Protein AF-A0A931D838-F1 (afdb_monomer)

InterPro domains:
  IPR037143 4'-phosphopantetheinyl transferase domain superfamily [G3DSA:3.90.470.20] (20-119)
  IPR037143 4'-phosphopantetheinyl transferase domain superfamily [SSF56214] (19-104)
  IPR037143 4'-phosphopantetheinyl transferase domain superfamily [SSF56214] (140-203)

Mean predicted aligned error: 10.51 Å

Foldseek 3Di:
DDQFQKAKEKEWLLNQLPDDPLLDDPVLNVVLVPDDPALVSSNSSSQPSVQLVVVCVVVDVVVPVDSSQWDWWAQAPPPGTDPAFWIWTDGPNHTAQKGKEKEWDADPPPPPPDDPPPPPDRRGGTIMMMMIGGNQKQKFKYKFFFDQDCPQQDDPVVVVVLVVDDSVVSSLVSRQVNQQVQRVCRSNRNGCPDHPPDDDDPCPQPPPPDPPQPDDDDDDPPCVLVVVQVVCVVNSYGYDYDDDPSSSVCVNRMHMHMDIDGD

Solvent-accessible surface area (backbone atoms only — not comparable to full-atom values): 14840 Å² total; per-residue (Å²): 133,85,80,53,72,36,34,42,31,42,37,28,24,50,60,15,48,70,47,69,72,83,38,48,50,72,69,50,47,53,55,46,69,71,39,66,93,41,55,69,27,36,51,50,43,10,53,57,44,30,51,33,52,48,49,28,59,72,68,28,67,88,70,41,87,54,47,41,56,50,42,80,48,21,40,20,91,85,75,41,80,38,99,46,45,33,46,41,46,27,46,88,88,40,72,52,72,44,22,43,24,59,26,62,32,74,45,82,78,78,78,65,92,82,70,92,70,71,77,86,56,61,69,45,49,33,40,32,42,39,34,42,29,50,49,68,35,32,36,8,30,20,40,25,48,62,37,88,82,57,86,87,67,55,50,74,67,57,48,52,57,45,68,74,42,58,71,86,52,24,21,47,51,48,11,33,52,50,11,38,52,50,2,47,27,41,35,72,17,60,46,87,64,76,70,78,75,75,70,80,74,74,88,80,65,85,77,83,82,72,81,82,79,68,70,88,87,77,90,70,83,81,64,47,58,59,51,54,42,50,69,35,42,78,75,34,30,55,60,58,74,65,73,54,73,73,58,60,68,47,53,70,66,49,24,70,12,77,37,78,43,80,104

Nearest PDB structures (foldseek):
  2byd-assembly1_A  TM=6.483E-01  e=4.048E-06  Homo sapiens
  1qr0-assembly1_A  TM=6.819E-01  e=2.607E-04  Bacillus subtilis
  7y3t-assembly1_G  TM=2.322E-01  e=6.011E+00  Klebsiella phage Kp7

Organism: NCBI:txid1285193

pLDDT: mean 73.33, std 21.38, range [29.38, 95.94]

Radius of gyration: 18.79 Å; Cα contacts (8 Å, |Δi|>4): 447; chains: 1; bounding box: 45×50×48 Å

Secondary structure (DSSP, 8-state):
-PPPS-EEEEEEHHHHHTS-GGGS-HHHHHHHHTS-TTHHHHHHHHHHHHHHHHHHHHH-TTT-S-GGGEEEEEEETTTEEESSSEEEEEETTEEPSEEEEEEEEEPP----SS------S----EEEEEEEEETTEEEEEEEE---S--TTTS-HHHHHHHHTS-HHHHHHHHHHHHHHHHHHHHHTT--S-S-S------TTS-------------S-TTTHHHHHHHHHHTTT-B--B---HHHHHHGGG-EEEEEEEE-

Sequence (263 aa):
MTTPEATLIAVPLSLGAGLPEAWLSPAEAERAAAYDDGASRARFLAGRLGVRFALAAHLGAAAVADPGRIELAGRCPRCGPSAHGQPLVRWDSETLPLSLSYSRVDVPVASGAGGPTRVASGLTQGWLLVGVAPGDRVLGVDVCAPIDEWQGIFDDRQVALLRLLPDALRAREAARRWALIEARGKAVGHGMVPAPHHREVPPAAAEREDPVDWGPGRDGAGERFREWAGSLGALGTRIAAVGTEAEAHALPSLRAGVVLSPN

Structure (mmCIF, N/CA/C/O backbone):
data_AF-A0A931D838-F1
#
_entry.id   AF-A0A931D838-F1
#
loop_
_atom_site.group_PDB
_atom_site.id
_atom_site.type_symbol
_atom_site.label_atom_id
_atom_site.label_alt_id
_atom_site.label_comp_id
_atom_site.label_asym_id
_atom_site.label_entity_id
_atom_site.label_seq_id
_atom_site.pdbx_PDB_ins_code
_atom_site.Cartn_x
_atom_site.Cartn_y
_atom_site.Cartn_z
_atom_site.occupancy
_atom_site.B_iso_or_equiv
_atom_site.auth_seq_id
_atom_site.auth_comp_id
_atom_site.auth_asym_id
_atom_site.auth_atom_id
_atom_site.pdbx_PDB_model_num
ATOM 1 N N . MET A 1 1 ? -25.188 -12.315 0.741 1.00 48.31 1 MET A N 1
ATOM 2 C CA . MET A 1 1 ? -24.013 -11.793 0.011 1.00 48.31 1 MET A CA 1
ATOM 3 C C . MET A 1 1 ? -22.792 -12.485 0.579 1.00 48.31 1 MET A C 1
ATOM 5 O O . MET A 1 1 ? -22.635 -12.459 1.791 1.00 48.31 1 MET A O 1
ATOM 9 N N . THR A 1 2 ? -22.000 -13.162 -0.247 1.00 53.81 2 THR A N 1
ATOM 10 C CA . THR A 1 2 ? -20.739 -13.778 0.184 1.00 53.81 2 THR A CA 1
ATOM 11 C C . THR A 1 2 ? -19.729 -12.680 0.506 1.00 53.81 2 THR A C 1
ATOM 13 O O . THR A 1 2 ? -19.585 -11.725 -0.260 1.00 53.81 2 THR A O 1
ATOM 16 N N . THR A 1 3 ? -19.068 -12.778 1.657 1.00 57.66 3 THR A N 1
ATOM 17 C CA . THR A 1 3 ? -17.957 -11.886 2.000 1.00 57.66 3 THR A CA 1
ATOM 18 C C . THR A 1 3 ? -16.825 -12.128 0.997 1.00 57.66 3 THR A C 1
ATOM 20 O O . THR A 1 3 ? -16.530 -13.290 0.713 1.00 57.66 3 THR A O 1
ATOM 23 N N . PRO A 1 4 ? -16.226 -11.075 0.417 1.00 68.75 4 PRO A N 1
ATOM 24 C CA . PRO A 1 4 ? -15.115 -11.233 -0.516 1.00 68.75 4 PRO A CA 1
ATOM 25 C C . PRO A 1 4 ? -13.925 -11.944 0.147 1.00 68.75 4 PRO A C 1
ATOM 27 O O . PRO A 1 4 ? -13.647 -11.701 1.321 1.00 68.75 4 PRO A O 1
ATOM 30 N N . GLU A 1 5 ? -13.212 -12.793 -0.601 1.00 77.25 5 GLU A N 1
ATOM 31 C CA . GLU A 1 5 ? -12.013 -13.489 -0.095 1.00 77.25 5 GLU A CA 1
ATOM 32 C C . GLU A 1 5 ? -10.869 -12.512 0.209 1.00 77.25 5 GLU A C 1
ATOM 34 O O . GLU A 1 5 ? -10.104 -12.721 1.149 1.00 77.25 5 GLU A O 1
ATOM 39 N N . ALA A 1 6 ? -10.785 -11.422 -0.557 1.00 84.31 6 ALA A N 1
ATOM 40 C CA . ALA A 1 6 ? -9.908 -10.291 -0.302 1.00 84.31 6 ALA A CA 1
ATOM 41 C C . ALA A 1 6 ? -10.467 -9.008 -0.942 1.00 84.31 6 ALA A C 1
ATOM 43 O O . ALA A 1 6 ? -11.263 -9.031 -1.878 1.00 84.31 6 ALA A O 1
ATOM 44 N N . THR A 1 7 ? -10.034 -7.858 -0.440 1.00 84.25 7 THR A N 1
ATOM 45 C CA . THR A 1 7 ? -10.293 -6.521 -0.988 1.00 84.25 7 THR A CA 1
ATOM 46 C C . THR A 1 7 ? -8.954 -5.880 -1.329 1.00 84.25 7 THR A C 1
ATOM 48 O O . THR A 1 7 ? -8.050 -5.899 -0.498 1.00 84.25 7 THR A O 1
ATOM 51 N N . LEU A 1 8 ? -8.818 -5.299 -2.522 1.00 83.12 8 LEU A N 1
ATOM 52 C CA . LEU A 1 8 ? -7.620 -4.560 -2.933 1.00 83.12 8 LEU A CA 1
ATOM 53 C C . LEU A 1 8 ? -8.001 -3.098 -3.139 1.00 83.12 8 LEU A C 1
ATOM 55 O O . LEU A 1 8 ? -8.888 -2.809 -3.920 1.00 83.12 8 LEU A O 1
ATOM 59 N N . ILE A 1 9 ? -7.347 -2.159 -2.472 1.00 84.88 9 ILE A N 1
ATOM 60 C CA . ILE A 1 9 ? -7.669 -0.731 -2.542 1.00 84.88 9 ILE A CA 1
ATOM 61 C C . ILE A 1 9 ? -6.443 0.002 -3.069 1.00 84.88 9 ILE A C 1
ATOM 63 O O . ILE A 1 9 ? -5.355 -0.121 -2.508 1.00 84.88 9 ILE A O 1
ATOM 67 N N . ALA A 1 10 ? -6.623 0.757 -4.150 1.00 84.62 10 ALA A N 1
ATOM 68 C CA . ALA A 1 10 ? -5.577 1.584 -4.732 1.00 84.62 10 ALA A CA 1
ATOM 69 C C . ALA A 1 10 ? -5.786 3.038 -4.290 1.00 84.62 10 ALA A C 1
ATOM 71 O O . ALA A 1 10 ? -6.790 3.667 -4.629 1.00 84.62 10 ALA A O 1
ATOM 72 N N . VAL A 1 11 ? -4.834 3.564 -3.527 1.00 85.06 11 VAL A N 1
ATOM 73 C CA . VAL A 1 11 ? -4.838 4.925 -2.986 1.00 85.06 11 VAL A CA 1
ATOM 74 C C . VAL A 1 11 ? -3.716 5.707 -3.665 1.00 85.06 11 VAL A C 1
ATOM 76 O O . VAL A 1 11 ? -2.558 5.305 -3.560 1.00 85.06 11 VAL A O 1
ATOM 79 N N . PRO A 1 12 ? -3.992 6.818 -4.352 1.00 87.94 12 PRO A N 1
ATOM 80 C CA . PRO A 1 12 ? -2.933 7.656 -4.873 1.00 87.94 12 PRO A CA 1
ATOM 81 C C . PRO A 1 12 ? -2.125 8.255 -3.732 1.00 87.94 12 PRO A C 1
ATOM 83 O O . PRO A 1 12 ? -2.665 8.655 -2.695 1.00 87.94 12 PRO A O 1
ATOM 86 N N . LEU A 1 13 ? -0.814 8.343 -3.927 1.00 87.56 13 LEU A N 1
ATOM 87 C CA . LEU A 1 13 ? 0.068 8.890 -2.902 1.00 87.56 13 LEU A CA 1
ATOM 88 C C . LEU A 1 13 ? -0.214 10.376 -2.646 1.00 87.56 13 LEU A C 1
ATOM 90 O O . LEU A 1 13 ? -0.020 10.832 -1.524 1.00 87.56 13 LEU A O 1
ATOM 94 N N . SER A 1 14 ? -0.719 11.113 -3.640 1.00 84.44 14 SER A N 1
ATOM 95 C CA . SER A 1 14 ? -1.129 12.512 -3.477 1.00 84.44 14 SER A CA 1
ATOM 96 C C . SER A 1 14 ? -2.306 12.652 -2.506 1.00 84.44 14 SER A C 1
ATOM 98 O O . SER A 1 14 ? -2.251 13.467 -1.586 1.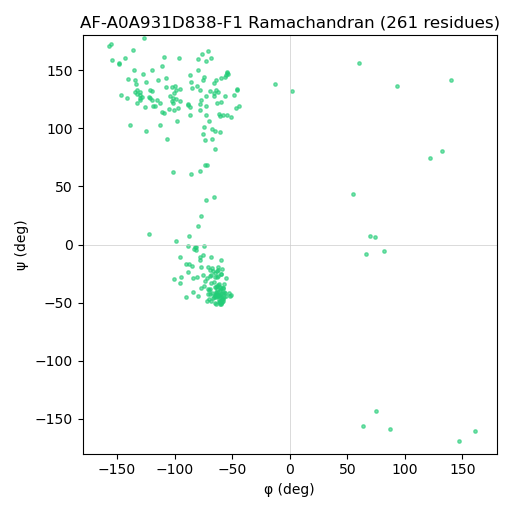00 84.44 14 SER A O 1
ATOM 100 N N . LEU A 1 15 ? -3.324 11.796 -2.652 1.00 85.62 15 LEU A N 1
ATOM 101 C CA . LEU A 1 15 ? -4.449 11.710 -1.728 1.00 85.62 15 LEU A CA 1
ATOM 102 C C . LEU A 1 15 ? -3.948 11.351 -0.330 1.00 85.62 15 LEU A C 1
ATOM 104 O O . LEU A 1 15 ? -4.256 12.058 0.621 1.00 85.62 15 LEU A O 1
ATOM 108 N N . GLY A 1 16 ? -3.136 10.295 -0.218 1.00 87.62 16 GLY A N 1
ATOM 109 C CA . GLY A 1 16 ? -2.575 9.855 1.058 1.00 87.62 16 GLY A CA 1
ATOM 110 C C . GLY A 1 16 ? -1.789 10.956 1.777 1.00 87.62 16 GLY A C 1
ATOM 111 O O . GLY A 1 16 ? -1.921 11.109 2.987 1.00 87.62 16 GLY A O 1
ATOM 112 N N . ALA A 1 17 ? -0.986 11.730 1.042 1.00 88.44 17 ALA A N 1
ATOM 113 C CA . ALA A 1 17 ? -0.185 12.823 1.592 1.00 88.44 17 ALA A CA 1
ATOM 114 C C . ALA A 1 17 ? -1.032 14.007 2.087 1.00 88.44 17 ALA A C 1
ATOM 116 O O . ALA A 1 17 ? -0.584 14.741 2.962 1.00 88.44 17 ALA A O 1
ATOM 117 N N . GLY A 1 18 ? -2.232 14.202 1.531 1.00 85.75 18 GLY A N 1
ATOM 118 C CA . GLY A 1 18 ? -3.155 15.275 1.914 1.00 85.75 18 GLY A CA 1
ATOM 119 C C . GLY A 1 18 ? -4.104 14.928 3.065 1.00 85.75 18 GLY A C 1
ATOM 120 O O . GLY A 1 18 ? -4.922 15.763 3.446 1.00 85.75 18 GLY A O 1
ATOM 121 N N . LEU A 1 19 ? -4.040 13.706 3.602 1.00 90.12 19 LEU A N 1
ATOM 122 C CA . LEU A 1 19 ? -4.884 13.282 4.719 1.00 90.12 19 LEU A CA 1
ATOM 123 C C . LEU A 1 19 ? -4.444 13.935 6.048 1.00 90.12 19 LEU A C 1
ATOM 125 O O . LEU A 1 19 ? -3.291 14.346 6.182 1.00 90.12 19 LEU A O 1
ATOM 129 N N . PRO A 1 20 ? -5.332 14.020 7.059 1.00 93.88 20 PRO A N 1
ATOM 130 C CA . PRO A 1 20 ? -5.006 14.673 8.326 1.00 93.88 20 PRO A CA 1
ATOM 131 C C . PRO A 1 20 ? -3.862 13.976 9.080 1.00 93.88 20 PRO A C 1
ATOM 133 O O . PRO A 1 20 ? -3.992 12.819 9.476 1.00 93.88 20 PRO A O 1
ATOM 136 N N . GLU A 1 21 ? -2.773 14.695 9.381 1.00 95.38 21 GLU A N 1
ATOM 137 C CA . GLU A 1 21 ? -1.672 14.166 10.213 1.00 95.38 21 GLU A CA 1
ATOM 138 C C . GLU A 1 21 ? -2.123 13.807 11.642 1.00 95.38 21 GLU A C 1
ATOM 140 O O . GLU A 1 21 ? -1.491 12.986 12.301 1.00 95.38 21 GLU A O 1
ATOM 145 N N . ALA A 1 22 ? -3.260 14.344 12.102 1.00 95.44 22 ALA A N 1
ATOM 146 C CA . ALA A 1 22 ? -3.891 13.962 13.368 1.00 95.44 22 ALA A CA 1
ATOM 147 C C . ALA A 1 22 ? -4.283 12.470 13.438 1.00 95.44 22 ALA A C 1
ATOM 149 O O . ALA A 1 22 ? -4.572 11.971 14.520 1.00 95.44 22 ALA A O 1
ATOM 150 N N . TRP A 1 23 ? -4.285 11.749 12.309 1.00 94.75 23 TRP A N 1
ATOM 151 C CA . TRP A 1 23 ? -4.492 10.297 12.269 1.00 94.75 23 TRP A CA 1
ATOM 152 C C . TRP A 1 23 ? -3.229 9.472 12.549 1.00 94.75 23 TRP A C 1
ATOM 154 O O . TRP A 1 23 ? -3.291 8.241 12.557 1.00 94.75 23 TRP A O 1
ATOM 164 N N . LEU A 1 24 ? -2.066 10.103 12.716 1.00 94.75 24 LEU A N 1
ATOM 165 C CA . LEU A 1 24 ? -0.846 9.401 13.103 1.00 94.75 24 LEU A CA 1
ATOM 166 C C . LEU A 1 24 ? -0.890 9.028 14.585 1.00 94.75 24 LEU A C 1
ATOM 168 O O . LEU A 1 24 ? -1.336 9.807 15.427 1.00 94.75 24 LEU A O 1
ATOM 172 N N . SER A 1 25 ? -0.340 7.861 14.923 1.00 91.75 25 SER A N 1
ATOM 173 C CA . SER A 1 25 ? -0.016 7.579 16.323 1.00 91.75 25 SER A CA 1
ATOM 174 C C . SER A 1 25 ? 1.133 8.483 16.799 1.00 91.75 25 SER A C 1
ATOM 176 O O . SER A 1 25 ? 1.915 8.957 15.968 1.00 91.75 25 SER A O 1
ATOM 178 N N . PRO A 1 26 ? 1.325 8.678 18.117 1.00 93.69 26 PRO A N 1
ATOM 179 C CA . PRO A 1 26 ? 2.456 9.455 18.628 1.00 93.69 26 PRO A CA 1
ATOM 180 C C . PRO A 1 26 ? 3.818 8.981 18.095 1.00 93.69 26 PRO A C 1
ATOM 182 O O . PRO A 1 26 ? 4.630 9.798 17.672 1.00 93.69 26 PRO A O 1
ATOM 185 N N . ALA A 1 27 ? 4.038 7.663 18.020 1.00 91.25 27 ALA A N 1
ATOM 186 C CA . ALA A 1 27 ? 5.279 7.090 17.490 1.00 91.25 27 ALA A CA 1
ATOM 187 C C . ALA A 1 27 ? 5.446 7.321 15.976 1.00 91.25 27 ALA A C 1
ATOM 189 O O . ALA A 1 27 ? 6.560 7.473 15.474 1.00 91.25 27 ALA A O 1
ATOM 190 N N . GLU A 1 28 ? 4.349 7.340 15.217 1.00 94.19 28 GLU A N 1
ATOM 191 C CA . GLU A 1 28 ? 4.396 7.668 13.792 1.00 94.19 28 GLU A CA 1
ATOM 192 C C . GLU A 1 28 ? 4.604 9.161 13.553 1.00 94.19 28 GLU A C 1
ATOM 194 O O . GLU A 1 28 ? 5.315 9.507 12.615 1.00 94.19 28 GLU A O 1
ATOM 199 N N . ALA A 1 29 ? 4.034 10.027 14.393 1.00 95.88 29 ALA A N 1
ATOM 200 C CA . ALA A 1 29 ? 4.263 11.467 14.352 1.00 95.88 29 ALA A CA 1
ATOM 201 C C . ALA A 1 29 ? 5.728 11.801 14.673 1.00 95.88 29 ALA A C 1
ATOM 203 O O . ALA A 1 29 ? 6.359 12.553 13.933 1.00 95.88 29 ALA A O 1
ATOM 204 N N . GLU A 1 30 ? 6.305 11.170 15.700 1.00 95.50 30 GLU A N 1
ATOM 205 C CA . GLU A 1 30 ? 7.734 11.279 16.018 1.00 95.50 30 GLU A CA 1
ATOM 206 C C . GLU A 1 30 ? 8.601 10.819 14.837 1.00 95.50 30 GLU A C 1
ATOM 208 O O . GLU A 1 30 ? 9.507 11.528 14.400 1.00 95.50 30 GLU A O 1
ATOM 213 N N . ARG A 1 31 ? 8.273 9.667 14.237 1.00 94.50 31 ARG A N 1
ATOM 214 C CA . ARG A 1 31 ? 8.986 9.169 13.055 1.00 94.50 31 ARG A CA 1
ATOM 215 C C . ARG A 1 31 ? 8.820 10.078 11.836 1.00 94.50 31 ARG A C 1
ATOM 217 O O . ARG A 1 31 ? 9.768 10.215 11.070 1.00 94.50 31 ARG A O 1
ATOM 224 N N . ALA A 1 32 ? 7.647 10.678 11.636 1.00 94.75 32 ALA A N 1
ATOM 225 C CA . ALA A 1 32 ? 7.413 11.646 10.568 1.00 94.75 32 ALA A CA 1
ATOM 226 C C . ALA A 1 32 ? 8.276 12.899 10.757 1.00 94.75 32 ALA A C 1
ATOM 228 O O . ALA A 1 32 ? 8.846 13.386 9.785 1.00 94.75 32 ALA A O 1
ATOM 229 N N . ALA A 1 33 ? 8.390 13.389 11.995 1.00 95.00 33 ALA A N 1
ATOM 230 C CA . ALA A 1 33 ? 9.200 14.551 12.355 1.00 95.00 33 ALA A CA 1
ATOM 231 C C . ALA A 1 33 ? 10.713 14.299 12.237 1.00 95.00 33 ALA A C 1
ATOM 233 O O . ALA A 1 33 ? 11.478 15.244 12.087 1.00 95.00 33 ALA A O 1
ATOM 234 N N . ALA A 1 34 ? 11.147 13.036 12.280 1.00 95.94 34 ALA A N 1
ATOM 235 C CA . ALA A 1 34 ? 12.546 12.658 12.088 1.00 95.94 34 ALA A CA 1
ATOM 236 C C . ALA A 1 34 ? 13.004 12.666 10.615 1.00 95.94 34 ALA A C 1
ATOM 238 O O . ALA A 1 34 ? 14.197 12.526 10.350 1.00 95.94 34 ALA A O 1
ATOM 239 N N . TYR A 1 35 ? 12.085 12.784 9.650 1.00 93.00 35 TYR A N 1
ATOM 240 C CA . TYR A 1 35 ? 12.446 13.004 8.250 1.00 93.00 35 TYR A CA 1
ATOM 241 C C . TYR A 1 35 ? 12.635 14.497 7.987 1.00 93.00 35 TYR A C 1
ATOM 243 O O . TYR A 1 35 ? 11.807 15.297 8.413 1.00 93.00 35 TYR A O 1
ATOM 251 N N . ASP A 1 36 ? 13.646 14.851 7.192 1.00 89.06 36 ASP A N 1
ATOM 252 C CA . ASP A 1 36 ? 13.740 16.197 6.626 1.00 89.06 36 ASP A CA 1
ATOM 253 C C . ASP A 1 36 ? 12.463 16.537 5.839 1.00 89.06 36 ASP A C 1
ATOM 255 O O . ASP A 1 36 ? 11.881 15.677 5.155 1.00 89.06 36 ASP A O 1
ATOM 259 N N . ASP A 1 37 ? 12.047 17.803 5.904 1.00 76.19 37 ASP A N 1
ATOM 260 C CA . ASP A 1 37 ? 10.922 18.311 5.125 1.00 76.19 37 ASP A CA 1
ATOM 261 C C . ASP A 1 37 ? 11.186 18.086 3.630 1.00 76.19 37 ASP A C 1
ATOM 263 O O . ASP A 1 37 ? 12.090 18.664 3.024 1.00 76.19 37 ASP A O 1
ATOM 267 N N . GLY A 1 38 ? 10.410 17.186 3.020 1.00 85.44 38 GLY A N 1
ATOM 268 C CA . GLY A 1 38 ? 10.614 16.799 1.630 1.00 85.44 38 GLY A CA 1
ATOM 269 C C . GLY A 1 38 ? 9.969 15.471 1.245 1.00 85.44 38 GLY A C 1
ATOM 270 O O . GLY A 1 38 ? 9.060 14.962 1.904 1.00 85.44 38 GLY A O 1
ATOM 271 N N . ALA A 1 39 ? 10.458 14.893 0.145 1.00 84.81 39 ALA A N 1
ATOM 272 C CA . ALA A 1 39 ? 9.856 13.716 -0.484 1.00 84.81 39 ALA A CA 1
ATOM 273 C C . ALA A 1 39 ? 9.827 12.480 0.433 1.00 84.81 39 ALA A C 1
ATOM 275 O O . ALA A 1 39 ? 8.884 11.696 0.379 1.00 84.81 39 ALA A O 1
ATOM 276 N N . SER A 1 40 ? 10.830 12.290 1.294 1.00 88.81 40 SER A N 1
ATOM 277 C CA . SER A 1 40 ? 10.863 11.156 2.230 1.00 88.81 40 SER A CA 1
ATOM 278 C C . SER A 1 40 ? 9.757 11.246 3.282 1.00 88.81 40 SER A C 1
ATOM 280 O O . SER A 1 40 ? 9.039 10.262 3.481 1.00 88.81 40 SER A O 1
ATOM 282 N N . ARG A 1 41 ? 9.563 12.431 3.882 1.00 92.19 41 ARG A N 1
ATOM 283 C CA . ARG A 1 41 ? 8.455 12.706 4.807 1.00 92.19 41 ARG A CA 1
ATOM 284 C C . ARG A 1 41 ? 7.108 12.530 4.106 1.00 92.19 41 ARG A C 1
ATOM 286 O O . ARG A 1 41 ? 6.272 11.770 4.587 1.00 92.19 41 ARG A O 1
ATOM 293 N N . ALA A 1 42 ? 6.934 13.129 2.926 1.00 90.25 42 ALA A N 1
ATOM 294 C CA . ALA A 1 42 ? 5.705 13.012 2.137 1.00 90.25 42 ALA A CA 1
ATOM 295 C C . ALA A 1 42 ? 5.352 11.549 1.815 1.00 90.25 42 ALA A C 1
ATOM 297 O O . ALA A 1 42 ? 4.223 11.118 2.036 1.00 90.25 42 ALA A O 1
ATOM 298 N N . ARG A 1 43 ? 6.330 10.736 1.393 1.00 90.94 43 ARG A N 1
ATOM 299 C CA . ARG A 1 43 ? 6.137 9.297 1.140 1.00 90.94 43 ARG A CA 1
ATOM 300 C C . ARG A 1 43 ? 5.784 8.505 2.393 1.00 90.94 43 ARG A C 1
ATOM 302 O O . ARG A 1 43 ? 5.065 7.508 2.299 1.00 90.94 43 ARG A O 1
ATOM 309 N N . PHE A 1 44 ? 6.356 8.867 3.541 1.00 93.38 44 PHE A N 1
ATOM 310 C CA . PHE A 1 44 ? 6.019 8.236 4.814 1.00 93.38 44 PHE A CA 1
ATOM 311 C C . PHE A 1 44 ? 4.558 8.518 5.177 1.00 93.38 44 PHE A C 1
ATOM 313 O O . PHE A 1 44 ? 3.805 7.573 5.421 1.00 93.38 44 PHE A O 1
ATOM 320 N N . LEU A 1 45 ? 4.154 9.790 5.127 1.00 94.38 45 LEU A N 1
ATOM 321 C CA . LEU A 1 45 ? 2.785 10.225 5.401 1.00 94.38 45 LEU A CA 1
ATOM 322 C C . LEU A 1 45 ? 1.788 9.581 4.439 1.00 94.38 45 LEU A C 1
ATOM 324 O O . LEU A 1 45 ? 0.844 8.938 4.891 1.00 94.38 45 LEU A O 1
ATOM 328 N N . ALA A 1 46 ? 2.055 9.647 3.132 1.00 93.38 46 ALA A N 1
ATOM 329 C CA . ALA A 1 46 ? 1.204 9.061 2.102 1.00 93.38 46 ALA A CA 1
ATOM 330 C C . ALA A 1 46 ? 0.950 7.569 2.329 1.00 93.38 46 ALA A C 1
ATOM 332 O O . ALA A 1 46 ? -0.188 7.108 2.245 1.00 93.38 46 ALA A O 1
ATOM 333 N N . GLY A 1 47 ? 2.000 6.817 2.671 1.00 94.06 47 GLY A N 1
ATOM 334 C CA . GLY A 1 47 ? 1.874 5.401 2.995 1.00 94.06 47 GLY A CA 1
ATOM 335 C C . GLY A 1 47 ? 1.035 5.166 4.251 1.00 94.06 47 GLY A C 1
ATOM 336 O O . GLY A 1 47 ? 0.093 4.381 4.223 1.00 94.06 47 GLY A O 1
ATOM 337 N N . ARG A 1 48 ? 1.352 5.842 5.362 1.00 95.25 48 ARG A N 1
ATOM 338 C CA . ARG A 1 48 ? 0.691 5.595 6.656 1.00 95.25 48 ARG A CA 1
ATOM 339 C C . ARG A 1 48 ? -0.765 6.032 6.675 1.00 95.25 48 ARG A C 1
ATOM 341 O O . ARG A 1 48 ? -1.631 5.259 7.080 1.00 95.25 48 ARG A O 1
ATOM 348 N N . LEU A 1 49 ? -1.033 7.247 6.223 1.00 95.19 49 LEU A N 1
ATOM 349 C CA . LEU A 1 49 ? -2.380 7.797 6.194 1.00 95.19 49 LEU A CA 1
ATOM 350 C C . LEU A 1 49 ? -3.228 7.095 5.127 1.00 95.19 49 LEU A C 1
ATOM 352 O O . LEU A 1 49 ? -4.381 6.757 5.387 1.00 95.19 49 LEU A O 1
ATOM 356 N N . GLY A 1 50 ? -2.637 6.774 3.969 1.00 93.81 50 GLY A N 1
ATOM 357 C CA . GLY A 1 50 ? -3.308 6.029 2.905 1.00 93.81 50 GLY A CA 1
ATOM 358 C C . GLY A 1 50 ? -3.762 4.630 3.334 1.00 93.81 50 GLY A C 1
ATOM 359 O O . GLY A 1 50 ? -4.877 4.230 3.003 1.00 93.81 50 GLY A O 1
ATOM 360 N N . VAL A 1 51 ? -2.963 3.901 4.128 1.00 95.56 51 VAL A N 1
ATOM 361 C CA . VAL A 1 51 ? -3.376 2.591 4.673 1.00 95.56 51 VAL A CA 1
ATOM 362 C C . VAL A 1 51 ? -4.570 2.734 5.619 1.00 95.56 51 VAL A C 1
ATOM 364 O O . VAL A 1 51 ? -5.516 1.955 5.512 1.00 95.56 51 VAL A O 1
ATOM 367 N N . ARG A 1 52 ? -4.576 3.733 6.512 1.00 94.75 52 ARG A N 1
ATOM 368 C CA . ARG A 1 52 ? -5.718 3.983 7.414 1.00 94.75 52 ARG A CA 1
ATOM 369 C C . ARG A 1 52 ? -6.980 4.350 6.656 1.00 94.75 52 ARG A C 1
ATOM 371 O O . ARG A 1 52 ? -8.042 3.817 6.955 1.00 94.75 52 ARG A O 1
ATOM 378 N N . PHE A 1 53 ? -6.852 5.208 5.649 1.00 91.69 53 PHE A N 1
ATOM 379 C CA . PHE A 1 53 ? -7.952 5.552 4.757 1.00 91.69 53 PHE A CA 1
ATOM 380 C C . PHE A 1 53 ? -8.521 4.309 4.058 1.00 91.69 53 PHE A C 1
ATOM 382 O O . PHE A 1 53 ? -9.729 4.084 4.096 1.00 91.69 53 PHE A O 1
ATOM 389 N N . ALA A 1 54 ? -7.659 3.463 3.485 1.00 91.31 54 ALA A N 1
ATOM 390 C CA . ALA A 1 54 ? -8.076 2.222 2.836 1.00 91.31 54 ALA A CA 1
ATOM 391 C C . ALA A 1 54 ? -8.771 1.258 3.812 1.00 91.31 54 ALA A C 1
ATOM 393 O O . ALA A 1 54 ? -9.817 0.699 3.490 1.00 91.31 54 ALA A O 1
ATOM 394 N N . LEU A 1 55 ? -8.235 1.089 5.023 1.00 92.12 55 LEU A N 1
ATOM 395 C CA . LEU A 1 55 ? -8.848 0.246 6.051 1.00 92.12 55 LEU A CA 1
ATOM 396 C C . LEU A 1 55 ? -10.197 0.794 6.518 1.00 92.12 55 LEU A C 1
ATOM 398 O O . LEU A 1 55 ? -11.151 0.029 6.612 1.00 92.12 55 LEU A O 1
ATOM 402 N N . ALA A 1 56 ? -10.313 2.102 6.751 1.00 89.31 56 ALA A N 1
ATOM 403 C CA . ALA A 1 56 ? -11.585 2.732 7.094 1.00 89.31 56 ALA A CA 1
ATOM 404 C C . ALA A 1 56 ? -12.625 2.542 5.977 1.00 89.31 56 ALA A C 1
ATOM 406 O O . ALA A 1 56 ? -13.781 2.224 6.250 1.00 89.31 56 ALA A O 1
ATOM 407 N N . ALA A 1 57 ? -12.209 2.650 4.711 1.00 86.25 57 ALA A N 1
ATOM 408 C CA . ALA A 1 57 ? -13.069 2.365 3.566 1.00 86.25 57 ALA A CA 1
ATOM 409 C C . ALA A 1 57 ? -13.499 0.886 3.508 1.00 86.25 57 ALA A C 1
ATOM 411 O O . ALA A 1 57 ? -14.663 0.605 3.226 1.00 86.25 57 ALA A O 1
ATOM 412 N N . HIS A 1 58 ? -12.593 -0.053 3.807 1.00 86.31 58 HIS A N 1
ATOM 413 C CA . HIS A 1 58 ? -12.892 -1.489 3.861 1.00 86.31 58 HIS A CA 1
ATOM 414 C C . HIS A 1 58 ? -13.870 -1.843 4.993 1.00 86.31 58 HIS A C 1
ATOM 416 O O . HIS A 1 58 ? -14.826 -2.583 4.769 1.00 86.31 58 HIS A O 1
ATOM 422 N N . LEU A 1 59 ? -13.647 -1.295 6.190 1.00 84.94 59 LEU A N 1
ATOM 423 C CA . LEU A 1 59 ? -14.497 -1.493 7.369 1.00 84.94 59 LEU A CA 1
ATOM 424 C C . LEU A 1 59 ? -15.851 -0.770 7.245 1.00 84.94 59 LEU A C 1
ATOM 426 O O . LEU A 1 59 ? -16.814 -1.132 7.918 1.00 84.94 59 LEU A O 1
ATOM 430 N N . GLY A 1 60 ? -15.932 0.218 6.351 1.00 82.12 60 GLY A N 1
ATOM 431 C CA . GLY A 1 60 ? -17.111 1.032 6.093 1.00 82.12 60 GLY A CA 1
ATOM 432 C C . GLY A 1 60 ? -17.125 2.315 6.926 1.00 82.12 60 GLY A C 1
ATOM 433 O O . GLY A 1 60 ? -16.886 2.305 8.132 1.00 82.12 60 GLY A O 1
ATOM 434 N N . ALA A 1 61 ? -17.482 3.431 6.284 1.00 64.50 61 ALA A N 1
ATOM 435 C CA . ALA A 1 61 ? -17.471 4.767 6.893 1.00 64.50 61 ALA A CA 1
ATOM 436 C C . ALA A 1 61 ? -18.384 4.909 8.128 1.00 64.50 61 ALA A C 1
ATOM 438 O O . ALA A 1 61 ? -18.133 5.745 8.986 1.00 64.50 61 ALA A O 1
ATOM 439 N N . ALA A 1 62 ? -19.435 4.088 8.233 1.00 59.72 62 ALA A N 1
ATOM 440 C CA . ALA A 1 62 ? -20.305 4.070 9.408 1.00 59.72 62 ALA A CA 1
ATOM 441 C C . ALA A 1 62 ? -19.659 3.375 10.618 1.00 59.72 62 ALA A C 1
ATOM 443 O O . ALA A 1 62 ? -20.014 3.678 11.753 1.00 59.72 62 ALA A O 1
ATOM 444 N N . ALA A 1 63 ? -18.729 2.446 10.381 1.00 62.72 63 ALA A N 1
ATOM 445 C CA . ALA A 1 63 ? -18.003 1.764 11.441 1.00 62.72 63 ALA A CA 1
ATOM 446 C C . ALA A 1 63 ? -16.867 2.654 11.960 1.00 62.72 63 ALA A C 1
ATOM 448 O O . ALA A 1 63 ? -16.716 2.822 13.164 1.00 62.72 63 ALA A O 1
ATOM 449 N N . VAL A 1 64 ? -16.110 3.292 11.064 1.00 75.38 64 VAL A N 1
ATOM 450 C CA . VAL A 1 64 ? -14.913 4.058 11.435 1.00 75.38 64 VAL A CA 1
ATOM 451 C C . VAL A 1 64 ? -15.173 5.561 11.343 1.00 75.38 64 VAL A C 1
ATOM 453 O O . VAL A 1 64 ? -14.943 6.182 10.309 1.00 75.38 64 VAL A O 1
ATOM 456 N N . ALA A 1 65 ? -15.623 6.155 12.452 1.00 78.38 65 ALA A N 1
ATOM 457 C CA . ALA A 1 65 ? -15.816 7.606 12.559 1.00 78.38 65 ALA A CA 1
ATOM 458 C C . ALA A 1 65 ? -14.490 8.395 12.563 1.00 78.38 65 ALA A C 1
ATOM 460 O O . ALA A 1 65 ? -14.459 9.551 12.152 1.00 78.38 65 ALA A O 1
ATOM 461 N N . ASP A 1 66 ? -13.402 7.765 13.018 1.00 87.56 66 ASP A N 1
ATOM 462 C CA . ASP A 1 66 ? -12.063 8.353 13.062 1.00 87.56 66 ASP A CA 1
ATOM 463 C C . ASP A 1 66 ? -11.006 7.322 12.627 1.00 87.56 66 ASP A C 1
ATOM 465 O O . ASP A 1 66 ? -10.649 6.436 13.413 1.00 87.56 66 ASP A O 1
ATOM 469 N N . PRO A 1 67 ? -10.486 7.417 11.388 1.00 89.31 67 PRO A N 1
ATOM 470 C CA . PRO A 1 67 ? -9.421 6.542 10.903 1.00 89.31 67 PRO A CA 1
ATOM 471 C C . PRO A 1 67 ? -8.135 6.598 11.739 1.00 89.31 67 PRO A C 1
ATOM 473 O O . PRO A 1 67 ? -7.367 5.637 11.707 1.00 89.31 67 PRO A O 1
ATOM 476 N N . GLY A 1 68 ? -7.904 7.663 12.517 1.00 89.44 68 GLY A N 1
ATOM 477 C CA . GLY A 1 68 ? -6.775 7.772 13.445 1.00 89.44 68 GLY A CA 1
ATOM 478 C C . GLY A 1 68 ? -6.788 6.733 14.568 1.00 89.44 68 GLY A C 1
ATOM 479 O O . GLY A 1 68 ? -5.732 6.374 15.084 1.00 89.44 68 GLY A O 1
ATOM 480 N N . ARG A 1 69 ? -7.960 6.168 14.891 1.00 91.00 69 ARG A N 1
ATOM 481 C CA . ARG A 1 69 ? -8.116 5.088 15.885 1.00 91.00 69 ARG A CA 1
ATOM 482 C C . ARG A 1 69 ? -7.660 3.720 15.381 1.00 91.00 69 ARG A C 1
ATOM 484 O O . ARG A 1 69 ? -7.609 2.771 16.162 1.00 91.00 69 ARG A O 1
ATOM 491 N N . ILE A 1 70 ? -7.351 3.599 14.088 1.00 92.69 70 ILE A N 1
ATOM 492 C CA . ILE A 1 70 ? -6.755 2.390 13.523 1.00 92.69 70 ILE A CA 1
ATOM 493 C C . ILE A 1 70 ? -5.266 2.387 13.877 1.00 92.69 70 ILE A C 1
ATOM 495 O O . ILE A 1 70 ? -4.487 3.224 13.410 1.00 92.69 70 ILE A O 1
ATOM 499 N N . GLU A 1 71 ? -4.850 1.413 14.675 1.00 93.19 71 GLU A N 1
ATOM 500 C CA . GLU A 1 71 ? -3.447 1.186 15.001 1.00 93.19 71 GLU A CA 1
ATOM 501 C C . GLU A 1 71 ? -2.859 0.129 14.065 1.00 93.19 71 GLU A C 1
ATOM 503 O O . GLU A 1 71 ? -3.438 -0.939 13.849 1.00 93.19 71 GLU A O 1
ATOM 508 N N . LEU A 1 72 ? -1.670 0.420 13.539 1.00 92.81 72 LEU A N 1
ATOM 509 C CA . LEU A 1 72 ? -0.886 -0.506 12.732 1.00 92.81 72 LEU A CA 1
ATOM 510 C C . LEU A 1 72 ? 0.326 -0.955 13.546 1.00 92.81 72 LEU A C 1
ATOM 512 O O . LEU A 1 72 ? 1.227 -0.160 13.814 1.00 92.81 72 LEU A O 1
ATOM 516 N N . ALA A 1 73 ? 0.370 -2.231 13.913 1.00 88.12 73 ALA A N 1
ATOM 517 C CA . ALA A 1 73 ? 1.540 -2.853 14.532 1.00 88.12 73 ALA A CA 1
ATOM 518 C C . ALA A 1 73 ? 2.198 -3.833 13.552 1.00 88.12 73 ALA A C 1
ATOM 520 O O . ALA A 1 73 ? 1.575 -4.243 12.581 1.00 88.12 73 ALA A O 1
ATOM 521 N N . GLY A 1 74 ? 3.454 -4.213 13.777 1.00 87.25 74 GLY A N 1
ATOM 522 C CA . GLY A 1 74 ? 4.115 -5.269 13.008 1.00 87.25 74 GLY A CA 1
ATOM 523 C C . GLY A 1 74 ? 4.424 -6.474 13.887 1.00 87.25 74 GLY A C 1
ATOM 524 O O . GLY A 1 74 ? 4.813 -6.334 15.051 1.00 87.25 74 GLY A O 1
ATOM 525 N N . ARG A 1 75 ? 4.266 -7.676 13.333 1.00 85.88 75 ARG A N 1
ATOM 526 C CA . ARG A 1 75 ? 4.727 -8.915 13.960 1.00 85.88 75 ARG A CA 1
ATOM 527 C C . ARG A 1 75 ? 5.614 -9.677 12.990 1.00 85.88 75 ARG A C 1
ATOM 529 O O . ARG A 1 75 ? 5.175 -10.103 11.925 1.00 85.88 75 ARG A O 1
ATOM 536 N N . CYS A 1 76 ? 6.865 -9.879 13.380 1.00 85.88 76 CYS A N 1
ATOM 537 C CA . CYS A 1 76 ? 7.789 -10.734 12.654 1.00 85.88 76 CYS A CA 1
ATOM 538 C C . CYS A 1 76 ? 7.850 -12.114 13.327 1.00 85.88 76 CYS A C 1
ATOM 540 O O . CYS A 1 76 ? 8.048 -12.173 14.543 1.00 85.88 76 CYS A O 1
ATOM 542 N N . PRO A 1 77 ? 7.769 -13.225 12.570 1.00 82.50 77 PRO A N 1
ATOM 543 C CA . PRO A 1 77 ? 7.935 -14.573 13.119 1.00 82.50 77 PRO A CA 1
ATOM 544 C C . PRO A 1 77 ? 9.258 -14.784 13.871 1.00 82.50 77 PRO A C 1
ATOM 546 O O . PRO A 1 77 ? 9.317 -15.583 14.798 1.00 82.50 77 PRO A O 1
ATOM 549 N N . ARG A 1 78 ? 10.315 -14.049 13.494 1.00 84.69 78 ARG A N 1
ATOM 550 C CA . ARG A 1 78 ? 11.640 -14.122 14.128 1.00 84.69 78 ARG A CA 1
ATOM 551 C C . ARG A 1 78 ? 11.808 -13.135 15.285 1.00 84.69 78 ARG A C 1
ATOM 553 O O . ARG A 1 78 ? 12.354 -13.506 16.315 1.00 84.69 78 ARG A O 1
ATOM 560 N N . CYS A 1 79 ? 11.382 -11.885 15.103 1.00 84.88 79 CYS A N 1
ATOM 561 C CA . CYS A 1 79 ? 11.669 -10.803 16.053 1.00 84.88 79 CYS A CA 1
ATOM 562 C C . CYS A 1 79 ? 10.543 -10.555 17.071 1.00 84.88 79 CYS A C 1
ATOM 564 O O . CYS A 1 79 ? 10.740 -9.800 18.017 1.00 84.88 79 CYS A O 1
ATOM 566 N N . GLY A 1 80 ? 9.359 -11.151 16.886 1.00 86.88 80 GLY A N 1
ATOM 567 C CA . GLY A 1 80 ? 8.175 -10.831 17.681 1.00 86.88 80 GLY A CA 1
ATOM 568 C C . GLY A 1 80 ? 7.559 -9.478 17.282 1.00 86.88 80 GLY A C 1
ATOM 569 O O . GLY A 1 80 ? 7.522 -9.159 16.087 1.00 86.88 80 GLY A O 1
ATOM 570 N N . PRO A 1 81 ? 7.029 -8.692 18.240 1.00 85.75 81 PRO A N 1
ATOM 571 C CA . PRO A 1 81 ? 6.535 -7.339 17.983 1.00 85.75 81 PRO A CA 1
ATOM 572 C C . PRO A 1 81 ? 7.648 -6.441 17.434 1.00 85.75 81 PRO A C 1
ATOM 574 O O . PRO A 1 81 ? 8.693 -6.284 18.060 1.00 85.75 81 PRO A O 1
ATOM 577 N N . SER A 1 82 ? 7.450 -5.862 16.251 1.00 82.75 82 SER A N 1
ATOM 578 C CA . SER A 1 82 ? 8.476 -5.040 15.603 1.00 82.75 82 SER A CA 1
ATOM 579 C C . SER A 1 82 ? 7.873 -4.050 14.603 1.00 82.75 82 SER A C 1
ATOM 581 O O . SER A 1 82 ? 6.699 -4.135 14.256 1.00 82.75 82 SER A O 1
ATOM 583 N N . ALA A 1 83 ? 8.681 -3.118 14.094 1.00 77.38 83 ALA A N 1
ATOM 584 C CA . ALA A 1 83 ? 8.269 -2.220 13.010 1.00 77.38 83 ALA A CA 1
ATOM 585 C C . ALA A 1 83 ? 8.207 -2.909 11.626 1.00 77.38 83 ALA A C 1
ATOM 587 O O . ALA A 1 83 ? 7.878 -2.251 10.638 1.00 77.38 83 ALA A O 1
ATOM 588 N N . HIS A 1 84 ? 8.555 -4.200 11.550 1.00 79.19 84 HIS A N 1
ATOM 589 C CA . HIS A 1 84 ? 8.571 -5.011 10.336 1.00 79.19 84 HIS A CA 1
ATOM 590 C C . HIS A 1 84 ? 7.756 -6.307 10.509 1.00 79.19 84 HIS A C 1
ATOM 592 O O . HIS A 1 84 ? 7.213 -6.597 11.577 1.00 79.19 84 HIS A O 1
ATOM 598 N N . GLY A 1 85 ? 7.671 -7.096 9.440 1.00 84.81 85 GLY A N 1
ATOM 599 C CA . GLY A 1 85 ? 6.851 -8.306 9.400 1.00 84.81 85 GLY A CA 1
ATOM 600 C C . GLY A 1 85 ? 5.414 -8.015 8.980 1.00 84.81 85 GLY A C 1
ATOM 601 O O . GLY A 1 85 ? 5.146 -7.005 8.327 1.00 84.81 85 GLY A O 1
ATOM 602 N N . GLN A 1 86 ? 4.501 -8.920 9.326 1.00 87.69 86 GLN A N 1
ATOM 603 C CA . GLN A 1 86 ? 3.105 -8.814 8.924 1.00 87.69 86 GLN A CA 1
ATOM 604 C C . GLN A 1 86 ? 2.415 -7.693 9.718 1.00 87.69 86 GLN A C 1
ATOM 606 O O . GLN A 1 86 ? 2.498 -7.683 10.954 1.00 87.69 86 GLN A O 1
ATOM 611 N N . PRO A 1 87 ? 1.750 -6.744 9.039 1.00 91.38 87 PRO A N 1
ATOM 612 C CA . PRO A 1 87 ? 0.940 -5.739 9.701 1.00 91.38 87 PRO A CA 1
ATOM 613 C C . PRO A 1 87 ? -0.227 -6.374 10.469 1.00 91.38 87 PRO A C 1
ATOM 615 O O . PRO A 1 87 ? -0.984 -7.173 9.924 1.00 91.38 87 PRO A O 1
ATOM 618 N N . LEU A 1 88 ? -0.390 -5.973 11.724 1.00 92.00 88 LEU A N 1
ATOM 619 C CA . LEU A 1 88 ? -1.560 -6.227 12.549 1.00 92.00 88 LEU A CA 1
ATOM 620 C C . LEU A 1 88 ? -2.407 -4.962 12.595 1.00 92.00 88 LEU A C 1
ATOM 622 O O . LEU A 1 88 ? -1.881 -3.868 12.811 1.00 92.00 88 LEU A O 1
ATOM 626 N N . VAL A 1 89 ? -3.716 -5.131 12.435 1.00 94.31 89 VAL A N 1
ATOM 627 C CA . VAL A 1 89 ? -4.683 -4.040 12.542 1.00 94.31 89 VAL A CA 1
ATOM 628 C C . VAL A 1 89 ? -5.349 -4.118 13.903 1.00 94.31 89 VAL A C 1
ATOM 630 O O . VAL A 1 89 ? -5.900 -5.159 14.267 1.00 94.31 89 VAL A O 1
ATOM 633 N N . ARG A 1 90 ? -5.311 -3.020 14.656 1.00 93.00 90 ARG A N 1
ATOM 634 C CA . ARG A 1 90 ? -6.126 -2.870 15.861 1.00 93.00 90 ARG A CA 1
ATOM 635 C C . ARG A 1 90 ? -7.054 -1.683 15.724 1.00 93.00 90 ARG A C 1
ATOM 637 O O . ARG A 1 90 ? -6.728 -0.703 15.058 1.00 93.00 90 ARG A O 1
ATOM 644 N N . TRP A 1 91 ? -8.192 -1.781 16.381 1.00 90.44 91 TRP A N 1
ATOM 645 C CA . TRP A 1 91 ? -9.143 -0.699 16.516 1.00 90.44 91 TRP A CA 1
ATOM 646 C C . TRP A 1 91 ? -9.701 -0.758 17.933 1.00 90.44 91 TRP A C 1
ATOM 648 O O . TRP A 1 91 ? -10.108 -1.819 18.392 1.00 90.44 91 TRP A O 1
ATOM 658 N N . ASP A 1 92 ? -9.626 0.356 18.659 1.00 86.62 92 ASP A N 1
ATOM 659 C CA . ASP A 1 92 ? -10.071 0.441 20.056 1.00 86.62 92 ASP A CA 1
ATOM 660 C C . ASP A 1 92 ? -9.415 -0.602 20.965 1.00 86.62 92 ASP A C 1
ATOM 662 O O . ASP A 1 92 ? -10.045 -1.216 21.817 1.00 86.62 92 ASP A O 1
ATOM 666 N N . SER A 1 93 ? -8.102 -0.778 20.787 1.00 86.44 93 SER A N 1
ATOM 667 C CA . SER A 1 93 ? -7.270 -1.791 21.455 1.00 86.44 93 SER A CA 1
ATOM 668 C C . SER A 1 93 ? -7.568 -3.251 21.089 1.00 86.44 93 SER A C 1
ATOM 670 O O . SER A 1 93 ? -6.760 -4.120 21.438 1.00 86.44 93 SER A O 1
ATOM 672 N N . GLU A 1 94 ? -8.627 -3.541 20.337 1.00 90.56 94 GLU A N 1
ATOM 673 C CA . GLU A 1 94 ? -8.948 -4.886 19.863 1.00 90.56 94 GLU A CA 1
ATOM 674 C C . GLU A 1 94 ? -8.200 -5.205 18.569 1.00 90.56 94 GLU A C 1
ATOM 676 O O . GLU A 1 94 ? -8.138 -4.392 17.648 1.00 90.56 94 GLU A O 1
ATOM 681 N N . THR A 1 95 ? -7.610 -6.398 18.481 1.00 93.69 95 THR A N 1
ATOM 682 C CA . THR A 1 95 ? -7.009 -6.876 17.231 1.00 93.69 95 THR A CA 1
ATOM 683 C C . THR A 1 95 ? -8.106 -7.360 16.297 1.00 93.69 95 THR A C 1
ATOM 685 O O . THR A 1 95 ? -8.836 -8.295 16.624 1.00 93.69 95 THR A O 1
ATOM 688 N N . LEU A 1 96 ? -8.191 -6.754 15.115 1.00 93.50 96 LEU A N 1
ATOM 689 C CA . LEU A 1 96 ? -9.140 -7.179 14.099 1.00 93.50 96 LEU A CA 1
ATOM 690 C C . LEU A 1 96 ? -8.649 -8.480 13.445 1.00 93.50 96 LEU A C 1
ATOM 692 O O . LEU A 1 96 ? -7.449 -8.612 13.182 1.00 93.50 96 LEU A O 1
ATOM 696 N N . PRO A 1 97 ? -9.546 -9.432 13.133 1.00 93.69 97 PRO A N 1
ATOM 697 C CA . PRO A 1 97 ? -9.195 -10.683 12.470 1.00 93.69 97 PRO A CA 1
ATOM 698 C C . PRO A 1 97 ? -8.987 -10.444 10.967 1.00 93.69 97 PRO A C 1
ATOM 700 O O . PRO A 1 97 ? -9.742 -10.947 10.136 1.00 93.69 97 PRO A O 1
ATOM 703 N N . LEU A 1 98 ? -7.983 -9.637 10.621 1.00 93.81 98 LEU A N 1
ATOM 704 C CA . LEU A 1 98 ? -7.652 -9.233 9.258 1.00 93.81 98 LEU A CA 1
ATOM 705 C C . LEU A 1 98 ? -6.199 -9.570 8.929 1.00 93.81 98 LEU A C 1
ATOM 707 O O . LEU A 1 98 ? -5.295 -9.348 9.733 1.00 93.81 98 LEU A O 1
ATOM 711 N N . SER A 1 99 ? -5.983 -10.038 7.706 1.00 93.12 99 SER A N 1
ATOM 712 C CA . SER A 1 99 ? -4.674 -10.117 7.072 1.00 93.12 99 SER A CA 1
ATOM 713 C C . SER A 1 99 ? -4.482 -8.872 6.206 1.00 93.12 99 SER A C 1
ATOM 715 O O . SER A 1 99 ? -5.321 -8.575 5.353 1.00 93.12 99 SER A O 1
ATOM 717 N N . LEU A 1 100 ? -3.410 -8.115 6.450 1.00 94.75 100 LEU A N 1
ATOM 718 C CA . LEU A 1 100 ? -3.124 -6.844 5.782 1.00 94.75 100 LEU A CA 1
ATOM 719 C C . LEU A 1 100 ? -1.776 -6.917 5.064 1.00 94.75 100 LEU A C 1
ATOM 721 O O . LEU A 1 100 ? -0.766 -7.293 5.653 1.00 94.75 100 LEU A O 1
ATOM 725 N N . SER A 1 101 ? -1.741 -6.479 3.810 1.00 94.50 101 SER A N 1
ATOM 726 C CA . SER A 1 101 ? -0.500 -6.287 3.061 1.00 94.50 101 SER A CA 1
ATOM 727 C C . SER A 1 101 ? -0.594 -5.023 2.227 1.00 94.50 101 SER A C 1
ATOM 729 O O . SER A 1 101 ? -1.658 -4.711 1.702 1.00 94.50 101 SER A O 1
ATOM 731 N N . TYR A 1 102 ? 0.491 -4.268 2.101 1.00 95.25 102 TYR A N 1
ATOM 732 C CA . TYR A 1 102 ? 0.481 -3.076 1.264 1.00 95.25 102 TYR A CA 1
ATOM 733 C C . TYR A 1 102 ? 1.838 -2.802 0.633 1.00 95.25 102 TYR A C 1
ATOM 735 O O . TYR A 1 102 ? 2.897 -3.229 1.110 1.00 95.25 102 TYR A O 1
ATOM 743 N N . SER A 1 103 ? 1.799 -2.079 -0.476 1.00 93.31 103 SER A N 1
ATOM 744 C CA . SER A 1 103 ? 2.978 -1.659 -1.211 1.00 93.31 103 SER A CA 1
ATOM 745 C C . SER A 1 103 ? 2.754 -0.332 -1.890 1.00 93.31 103 SER A C 1
ATOM 747 O O . SER A 1 103 ? 1.621 0.043 -2.173 1.00 93.31 103 SER A O 1
ATOM 749 N N . ARG A 1 104 ? 3.844 0.377 -2.145 1.00 93.06 104 ARG A N 1
ATOM 750 C CA . ARG A 1 104 ? 3.823 1.682 -2.785 1.00 93.06 104 ARG A CA 1
ATOM 751 C C . ARG A 1 104 ? 4.759 1.681 -3.975 1.00 93.06 104 ARG A C 1
ATOM 753 O O . ARG A 1 104 ? 5.834 1.091 -3.917 1.00 93.06 104 ARG A O 1
ATOM 760 N N . VAL A 1 105 ? 4.379 2.434 -4.989 1.00 89.69 105 VAL A N 1
ATOM 761 C CA . VAL A 1 105 ? 5.203 2.711 -6.154 1.00 89.69 105 VAL A CA 1
ATOM 762 C C . VAL A 1 105 ? 5.128 4.196 -6.461 1.00 89.69 105 VAL A C 1
ATOM 764 O O . VAL A 1 105 ? 4.039 4.767 -6.520 1.00 89.69 105 VAL A O 1
ATOM 767 N N . ASP A 1 106 ? 6.288 4.817 -6.649 1.00 87.25 106 ASP A N 1
ATOM 768 C CA . ASP A 1 106 ? 6.359 6.165 -7.198 1.00 87.25 106 ASP A CA 1
ATOM 769 C C . ASP A 1 106 ? 6.223 6.074 -8.719 1.00 87.25 106 ASP A C 1
ATOM 771 O O . ASP A 1 106 ? 6.836 5.216 -9.359 1.00 87.25 106 ASP A O 1
ATOM 775 N N . VAL A 1 107 ? 5.435 6.966 -9.309 1.00 77.06 107 VAL A N 1
ATOM 776 C CA . VAL A 1 107 ? 5.342 7.092 -10.765 1.00 77.06 107 VAL A CA 1
ATOM 777 C C . VAL A 1 107 ? 6.138 8.329 -11.171 1.00 77.06 107 VAL A C 1
ATOM 779 O O . VAL A 1 107 ? 5.893 9.404 -10.617 1.00 77.06 107 VAL A O 1
ATOM 782 N N . PRO A 1 108 ? 7.082 8.218 -12.124 1.00 67.62 108 PRO A N 1
ATOM 783 C CA . PRO A 1 108 ? 7.752 9.388 -12.666 1.00 67.62 108 PRO A CA 1
ATOM 784 C C . PRO A 1 108 ? 6.715 10.367 -13.215 1.00 67.62 108 PRO A C 1
ATOM 786 O O . PRO A 1 108 ? 5.878 9.986 -14.034 1.00 67.62 108 PRO A O 1
ATOM 789 N N . VAL A 1 109 ? 6.789 11.632 -12.795 1.00 61.56 109 VAL A N 1
ATOM 790 C CA . VAL A 1 109 ? 6.006 12.697 -13.425 1.00 61.56 109 VAL A CA 1
ATOM 791 C C . VAL A 1 109 ? 6.444 12.734 -14.883 1.00 61.56 109 VAL A C 1
ATOM 793 O O . VAL A 1 109 ? 7.596 13.078 -15.165 1.00 61.56 109 VAL A O 1
ATOM 796 N N . ALA A 1 110 ? 5.562 12.335 -15.805 1.00 57.19 110 ALA A N 1
ATOM 797 C CA . ALA A 1 110 ? 5.838 12.467 -17.226 1.00 57.19 110 ALA A CA 1
ATOM 798 C C . ALA A 1 110 ? 6.187 13.936 -17.456 1.00 57.19 110 ALA A C 1
ATOM 800 O O . ALA A 1 110 ? 5.358 14.821 -17.239 1.00 57.19 110 ALA A O 1
ATOM 801 N N . SER A 1 111 ? 7.450 14.194 -17.789 1.00 48.84 111 SER A N 1
ATOM 802 C CA . SER A 1 111 ? 7.929 15.538 -18.063 1.00 48.84 111 SER A CA 1
ATOM 803 C C . SER A 1 111 ? 7.233 15.966 -19.346 1.00 48.84 111 SER A C 1
ATOM 805 O O . SER A 1 111 ? 7.683 15.630 -20.439 1.00 48.84 111 SER A O 1
ATOM 807 N N . GLY A 1 112 ? 6.064 16.597 -19.213 1.00 47.41 112 GLY A N 1
ATOM 808 C CA . GLY A 1 112 ? 5.340 17.163 -20.339 1.00 47.41 112 GLY A CA 1
ATOM 809 C C . GLY A 1 112 ? 6.323 17.986 -21.160 1.00 47.41 112 GLY A C 1
ATOM 810 O O . GLY A 1 112 ? 7.095 18.769 -20.605 1.00 47.41 112 GLY A O 1
ATOM 811 N N . ALA A 1 113 ? 6.361 17.723 -22.463 1.00 42.47 113 ALA A N 1
ATOM 812 C CA . ALA A 1 113 ? 7.288 18.349 -23.385 1.00 42.47 113 ALA A CA 1
ATOM 813 C C . ALA A 1 113 ? 7.250 19.880 -23.231 1.00 42.47 113 ALA A C 1
ATOM 815 O O . ALA A 1 113 ? 6.273 20.517 -23.612 1.00 42.47 113 ALA A O 1
ATOM 816 N N . GLY A 1 114 ? 8.318 20.460 -22.678 1.00 41.53 114 GLY A N 1
ATOM 817 C CA . GLY A 1 114 ? 8.535 21.907 -22.674 1.00 41.53 114 GLY A CA 1
ATOM 818 C C . GLY A 1 114 ? 8.691 22.542 -21.296 1.00 41.53 114 GLY A C 1
ATOM 819 O O . GLY A 1 114 ? 7.832 23.298 -20.859 1.00 41.53 114 GLY A O 1
ATOM 820 N N . GLY A 1 115 ? 9.848 22.327 -20.667 1.00 39.19 115 GLY A N 1
ATOM 821 C CA . GLY A 1 115 ? 10.385 23.246 -19.661 1.00 39.19 115 GLY A CA 1
ATOM 822 C C . GLY A 1 115 ? 11.038 22.550 -18.465 1.00 39.19 115 GLY A C 1
ATOM 823 O O . GLY A 1 115 ? 10.529 21.534 -17.998 1.00 39.19 115 GLY A O 1
ATOM 824 N N . PRO A 1 116 ? 12.151 23.085 -17.926 1.00 38.97 116 PRO A N 1
ATOM 825 C CA . PRO A 1 116 ? 12.719 22.644 -16.658 1.00 38.97 116 PRO A CA 1
ATOM 826 C C . PRO A 1 116 ? 11.835 23.144 -15.511 1.00 38.97 116 PRO A C 1
ATOM 828 O O . PRO A 1 116 ? 12.217 24.016 -14.730 1.00 38.97 116 PRO A O 1
ATOM 831 N N . THR A 1 117 ? 10.626 22.606 -15.399 1.00 40.88 117 THR A N 1
ATOM 832 C CA . THR A 1 117 ? 9.820 22.787 -14.201 1.00 40.88 117 THR A CA 1
ATOM 833 C C . THR A 1 117 ? 10.431 21.869 -13.159 1.00 40.88 117 THR A C 1
ATOM 835 O O . THR A 1 117 ? 10.148 20.673 -13.106 1.00 40.88 117 THR A O 1
ATOM 838 N N . ARG A 1 118 ? 11.327 22.424 -12.331 1.00 38.91 118 ARG A N 1
ATOM 839 C CA . ARG A 1 118 ? 11.612 21.835 -11.021 1.00 38.91 118 ARG A CA 1
ATOM 840 C C . ARG A 1 118 ? 10.246 21.541 -10.415 1.00 38.91 118 ARG A C 1
ATOM 842 O O . ARG A 1 118 ? 9.461 22.473 -10.244 1.00 38.91 118 ARG A O 1
ATOM 849 N N . VAL A 1 119 ? 9.945 20.272 -10.155 1.00 44.81 119 VAL A N 1
ATOM 850 C CA . VAL A 1 119 ? 8.772 19.876 -9.375 1.00 44.81 119 VAL A CA 1
ATOM 851 C C . VAL A 1 119 ? 9.026 20.426 -7.971 1.00 44.81 119 VAL A C 1
ATOM 853 O O . VAL A 1 119 ? 9.606 19.776 -7.112 1.00 44.81 119 VAL A O 1
ATOM 856 N N . ALA A 1 120 ? 8.713 21.708 -7.792 1.00 40.53 120 ALA A N 1
ATOM 857 C CA . ALA A 1 120 ? 8.998 22.506 -6.607 1.00 40.53 120 ALA A CA 1
ATOM 858 C C . ALA A 1 120 ? 7.982 22.245 -5.488 1.00 40.53 120 ALA A C 1
ATOM 860 O O . ALA A 1 120 ? 7.880 23.008 -4.537 1.00 40.53 120 ALA A O 1
ATOM 861 N N . SER A 1 121 ? 7.227 21.156 -5.584 1.00 46.34 121 SER A N 1
ATOM 862 C CA . SER A 1 121 ? 6.374 20.672 -4.515 1.00 46.34 121 SER A CA 1
ATOM 863 C C . SER A 1 121 ? 6.685 19.196 -4.357 1.00 46.34 121 SER A C 1
ATOM 865 O O . SER A 1 121 ? 6.639 18.455 -5.332 1.00 46.34 121 SER A O 1
ATOM 867 N N . GLY A 1 122 ? 7.062 18.761 -3.157 1.00 54.06 122 GLY A N 1
ATOM 868 C CA . GLY A 1 122 ? 7.336 17.360 -2.825 1.00 54.06 122 GLY A CA 1
ATOM 869 C C . GLY A 1 122 ? 6.100 16.453 -2.901 1.00 54.06 122 GLY A C 1
ATOM 870 O O . GLY A 1 122 ? 5.908 15.620 -2.021 1.00 54.06 122 GLY A O 1
ATOM 871 N N . LEU A 1 123 ? 5.244 16.635 -3.909 1.00 59.50 123 LEU A N 1
ATOM 872 C CA . LEU A 1 123 ? 4.070 15.825 -4.168 1.00 59.50 123 LEU A CA 1
ATOM 873 C C . LEU A 1 123 ? 4.517 14.467 -4.699 1.00 59.50 123 LEU A C 1
ATOM 875 O O . LEU A 1 123 ? 5.157 14.346 -5.743 1.00 59.50 123 LEU A O 1
ATOM 879 N N . THR A 1 124 ? 4.161 13.433 -3.953 1.00 63.47 124 THR A N 1
ATOM 880 C CA . THR A 1 124 ? 4.354 12.042 -4.338 1.00 63.47 124 THR A CA 1
ATOM 881 C C . THR A 1 124 ? 3.328 11.675 -5.398 1.00 63.47 124 THR A C 1
ATOM 883 O O . THR A 1 124 ? 2.167 11.434 -5.073 1.00 63.47 124 THR A O 1
ATOM 886 N N . GLN A 1 125 ? 3.741 11.647 -6.666 1.00 81.31 125 GLN A N 1
ATOM 887 C CA . GLN A 1 125 ? 2.981 10.949 -7.698 1.00 81.31 125 GLN A CA 1
ATOM 888 C C . GLN A 1 125 ? 3.233 9.452 -7.579 1.00 81.31 125 GLN A C 1
ATOM 890 O O . GLN A 1 125 ? 4.373 9.005 -7.452 1.00 81.31 125 GLN A O 1
ATOM 895 N N . GLY A 1 126 ? 2.160 8.674 -7.612 1.00 85.75 126 GLY A N 1
ATOM 896 C CA . GLY A 1 126 ? 2.246 7.232 -7.502 1.00 85.75 126 GLY A CA 1
ATOM 897 C C . GLY A 1 126 ? 1.051 6.630 -6.797 1.00 85.75 126 GLY A C 1
ATOM 898 O O . GLY A 1 126 ? 0.047 7.296 -6.541 1.00 85.75 126 GLY A O 1
ATOM 899 N N . TRP A 1 127 ? 1.185 5.353 -6.474 1.00 87.44 127 TRP A N 1
ATOM 900 C CA . TRP A 1 127 ? 0.098 4.540 -5.960 1.00 87.44 127 TRP A CA 1
ATOM 901 C C . TRP A 1 127 ? 0.538 3.733 -4.746 1.00 87.44 127 TRP A C 1
ATOM 903 O O . TRP A 1 127 ? 1.615 3.142 -4.723 1.00 87.44 127 TRP A O 1
ATOM 913 N N . LEU A 1 128 ? -0.332 3.686 -3.747 1.00 92.00 128 LEU A N 1
ATOM 914 C CA . LEU A 1 128 ? -0.334 2.735 -2.649 1.00 92.00 128 LEU A CA 1
ATOM 915 C C . LEU A 1 128 ? -1.397 1.676 -2.956 1.00 92.00 128 LEU A C 1
ATOM 917 O O . LEU A 1 128 ? -2.571 1.998 -3.114 1.00 92.00 128 LEU A O 1
ATOM 921 N N . LEU A 1 129 ? -0.999 0.412 -3.015 1.00 91.75 129 LEU A N 1
ATOM 922 C CA . LEU A 1 129 ? -1.904 -0.725 -3.116 1.00 91.75 129 LEU A CA 1
ATOM 923 C C . LEU A 1 129 ? -2.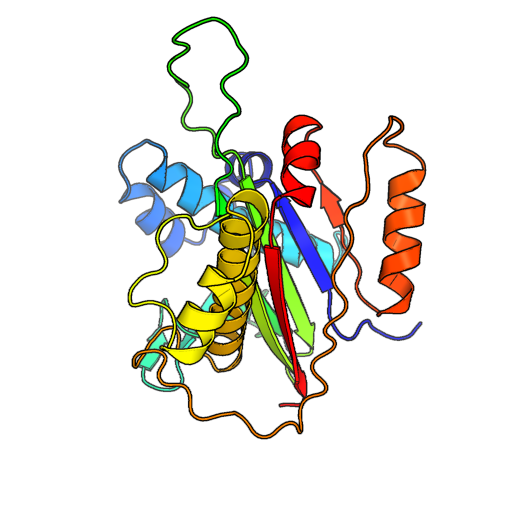023 -1.390 -1.743 1.00 91.75 129 LEU A C 1
ATOM 925 O O . LEU A 1 129 ? -1.012 -1.786 -1.163 1.00 91.75 129 LEU A O 1
ATOM 929 N N . VAL A 1 130 ? -3.246 -1.516 -1.232 1.00 93.50 130 VAL A N 1
ATOM 930 C CA . VAL A 1 130 ? -3.565 -2.111 0.074 1.00 93.50 130 VAL A CA 1
ATOM 931 C C . VAL A 1 130 ? -4.457 -3.326 -0.135 1.00 93.50 130 VAL A C 1
ATOM 933 O O . VAL A 1 130 ? -5.561 -3.199 -0.647 1.00 93.50 130 VAL A O 1
ATOM 936 N N . GLY A 1 131 ? -3.998 -4.501 0.274 1.00 91.56 131 GLY A N 1
ATOM 937 C CA . GLY A 1 131 ? -4.806 -5.710 0.344 1.00 91.56 131 GLY A CA 1
ATOM 938 C C . GLY A 1 131 ? -5.285 -5.994 1.757 1.00 91.56 131 GLY A C 1
ATOM 939 O O . GLY A 1 131 ? -4.502 -5.930 2.704 1.00 91.56 131 GLY A O 1
ATOM 940 N N . VAL A 1 132 ? -6.555 -6.367 1.873 1.00 91.06 132 VAL A N 1
ATOM 941 C CA . VAL A 1 132 ? -7.198 -6.785 3.120 1.00 91.06 132 VAL A CA 1
ATOM 942 C C . VAL A 1 132 ? -7.933 -8.101 2.886 1.00 91.06 132 VAL A C 1
ATOM 944 O O . VAL A 1 132 ? -8.722 -8.203 1.950 1.00 91.06 132 VAL A O 1
ATOM 947 N N . ALA A 1 133 ? -7.699 -9.100 3.727 1.00 88.88 133 ALA A N 1
ATOM 948 C CA . ALA A 1 133 ? -8.385 -10.392 3.698 1.00 88.88 133 ALA A CA 1
ATOM 949 C C . ALA A 1 133 ? -8.777 -10.819 5.124 1.00 88.88 133 ALA A C 1
ATOM 951 O O . ALA A 1 133 ? -8.292 -10.218 6.089 1.00 88.88 133 ALA A O 1
ATOM 952 N N . PRO A 1 134 ? -9.628 -11.845 5.299 1.00 90.50 134 PRO A N 1
ATOM 953 C CA . PRO A 1 134 ? -9.852 -12.453 6.608 1.00 90.50 134 PRO A CA 1
ATOM 954 C C . PRO A 1 134 ? -8.539 -12.918 7.266 1.00 90.50 134 PRO A C 1
ATOM 956 O O . PRO A 1 134 ? -7.579 -13.282 6.589 1.00 90.50 134 PRO A O 1
ATOM 959 N N . GLY A 1 135 ? -8.480 -12.882 8.598 1.00 90.12 135 GLY A N 1
ATOM 960 C CA . GLY A 1 135 ? -7.261 -13.137 9.378 1.00 90.12 135 GLY A CA 1
ATOM 961 C C . GLY A 1 135 ? -6.745 -14.577 9.336 1.00 90.12 135 GLY A C 1
ATOM 962 O O . GLY A 1 135 ? -5.623 -14.829 9.760 1.00 90.12 135 GLY A O 1
ATOM 963 N N . ASP A 1 136 ? -7.533 -15.511 8.806 1.00 88.19 136 ASP A N 1
ATOM 964 C CA . ASP A 1 136 ? -7.135 -16.894 8.526 1.00 88.19 136 ASP A CA 1
ATOM 965 C C . ASP A 1 136 ? -6.495 -17.063 7.135 1.00 88.19 136 ASP A C 1
ATOM 967 O O . ASP A 1 136 ? -6.235 -18.186 6.698 1.00 88.19 136 ASP A O 1
ATOM 971 N N . ARG A 1 137 ? -6.242 -15.957 6.423 1.00 86.31 137 ARG A N 1
ATOM 972 C CA . ARG A 1 137 ? -5.607 -15.947 5.105 1.00 86.31 137 ARG A CA 1
ATOM 973 C C . ARG A 1 137 ? -4.185 -15.423 5.158 1.00 86.31 137 ARG A C 1
ATOM 975 O O . ARG A 1 137 ? -3.862 -14.439 5.827 1.00 86.31 137 ARG A O 1
ATOM 982 N N . VAL A 1 138 ? -3.348 -16.038 4.340 1.00 87.12 138 VAL A N 1
ATOM 983 C CA . VAL A 1 138 ? -2.008 -15.561 4.022 1.00 87.12 138 VAL A CA 1
ATOM 984 C C . VAL A 1 138 ? -2.132 -14.583 2.858 1.00 87.12 138 VAL A C 1
ATOM 986 O O . VAL A 1 138 ? -2.612 -14.956 1.788 1.00 87.12 138 VAL A O 1
ATOM 989 N N . LEU A 1 139 ? -1.738 -13.325 3.082 1.00 87.81 139 LEU A N 1
ATOM 990 C CA . LEU A 1 139 ? -1.872 -12.245 2.106 1.00 87.81 139 LEU A CA 1
ATOM 991 C C . LEU A 1 139 ? -0.549 -11.513 1.890 1.00 87.81 139 LEU A C 1
ATOM 993 O O . LEU A 1 139 ? 0.055 -10.976 2.819 1.00 87.81 139 LEU A O 1
ATOM 997 N N . GLY A 1 140 ? -0.151 -11.416 0.630 1.00 88.81 140 GLY A N 1
ATOM 998 C CA . GLY A 1 140 ? 0.970 -10.614 0.175 1.00 88.81 140 GLY A CA 1
ATOM 999 C C . GLY A 1 140 ? 0.567 -9.734 -0.992 1.00 88.81 140 GLY A C 1
ATOM 1000 O O . GLY A 1 140 ? -0.034 -10.219 -1.945 1.00 88.81 140 GLY A O 1
ATOM 1001 N N . VAL A 1 141 ? 0.902 -8.449 -0.930 1.00 88.44 141 VAL A N 1
ATOM 1002 C CA . VAL A 1 141 ? 0.651 -7.496 -2.009 1.00 88.44 141 VAL A CA 1
ATOM 1003 C C . VAL A 1 141 ? 1.907 -6.688 -2.275 1.00 88.44 141 VAL A C 1
ATOM 1005 O O . VAL A 1 141 ? 2.497 -6.097 -1.364 1.00 88.44 141 VAL A O 1
ATOM 1008 N N . ASP A 1 142 ? 2.292 -6.621 -3.541 1.00 90.56 142 ASP A N 1
ATOM 1009 C CA . ASP A 1 142 ? 3.323 -5.709 -4.000 1.00 90.56 142 ASP A CA 1
ATOM 1010 C C . ASP A 1 142 ? 2.935 -4.997 -5.288 1.00 90.56 142 ASP A C 1
ATOM 1012 O O . ASP A 1 142 ? 2.165 -5.529 -6.082 1.00 90.56 142 ASP A O 1
ATOM 1016 N N . VAL A 1 143 ? 3.441 -3.781 -5.481 1.00 86.56 143 VAL A N 1
ATOM 1017 C CA . VAL A 1 143 ? 3.290 -3.030 -6.721 1.00 86.56 143 VAL A CA 1
ATOM 1018 C C . VAL A 1 143 ? 4.647 -2.474 -7.120 1.00 86.56 143 VAL A C 1
ATOM 1020 O O . VAL A 1 143 ? 5.358 -1.898 -6.301 1.00 86.56 143 VAL A O 1
ATOM 1023 N N . CYS A 1 144 ? 4.996 -2.637 -8.391 1.00 86.06 144 CYS A N 1
ATOM 1024 C CA . CYS A 1 144 ? 6.286 -2.237 -8.916 1.00 86.06 144 CYS A CA 1
ATOM 1025 C C . CYS A 1 144 ? 6.143 -1.480 -10.243 1.00 86.06 144 CYS A C 1
ATOM 1027 O O . CYS A 1 144 ? 5.299 -1.808 -11.087 1.00 86.06 144 CYS A O 1
ATOM 1029 N N . ALA A 1 145 ? 6.976 -0.452 -10.408 1.00 84.06 145 ALA A N 1
ATOM 1030 C CA . ALA A 1 145 ? 7.188 0.232 -11.678 1.00 84.06 145 ALA A CA 1
ATOM 1031 C C . ALA A 1 145 ? 8.146 -0.597 -12.552 1.00 84.06 145 ALA A C 1
ATOM 1033 O O . ALA A 1 145 ? 8.878 -1.427 -12.015 1.00 84.06 145 ALA A O 1
ATOM 1034 N N . PRO A 1 146 ? 8.172 -0.392 -13.881 1.00 82.25 146 PRO A N 1
ATOM 1035 C CA . PRO A 1 146 ? 9.156 -1.026 -14.758 1.00 82.25 146 PRO A CA 1
ATOM 1036 C C . PRO A 1 146 ? 10.590 -0.944 -14.203 1.00 82.25 146 PRO A C 1
ATOM 1038 O O . PRO A 1 146 ? 11.016 0.118 -13.753 1.00 82.25 146 PRO A O 1
ATOM 1041 N N . ILE A 1 147 ? 11.312 -2.070 -14.233 1.00 81.94 147 ILE A N 1
ATOM 1042 C CA . ILE A 1 147 ? 12.683 -2.189 -13.715 1.00 81.94 147 ILE A CA 1
ATOM 1043 C C . ILE A 1 147 ? 13.640 -2.391 -14.890 1.00 81.94 147 ILE A C 1
ATOM 1045 O O . ILE A 1 147 ? 13.608 -3.440 -15.538 1.00 81.94 147 ILE A O 1
ATOM 1049 N N . ASP A 1 148 ? 14.519 -1.422 -15.129 1.00 79.44 148 ASP A N 1
ATOM 1050 C CA . ASP A 1 148 ? 15.532 -1.520 -16.187 1.00 79.44 148 ASP A CA 1
ATOM 1051 C C . ASP A 1 148 ? 16.783 -2.292 -15.725 1.00 79.44 148 ASP A C 1
ATOM 1053 O O . ASP A 1 148 ? 17.418 -2.992 -16.516 1.00 79.44 148 ASP A O 1
ATOM 1057 N N . GLU A 1 149 ? 17.086 -2.253 -14.423 1.00 83.81 149 GLU A N 1
ATOM 1058 C CA . GLU A 1 149 ? 18.234 -2.922 -13.804 1.00 83.81 149 GLU A CA 1
ATOM 1059 C C . GLU A 1 149 ? 17.791 -4.056 -12.873 1.00 83.81 149 GLU A C 1
ATOM 1061 O O . GLU A 1 149 ? 17.348 -3.837 -11.750 1.00 83.81 149 GLU A O 1
ATOM 1066 N N . TRP A 1 150 ? 17.911 -5.295 -13.349 1.00 84.75 150 TRP A N 1
ATOM 1067 C CA . TRP A 1 150 ? 17.452 -6.493 -12.633 1.00 84.75 150 TRP A CA 1
ATOM 1068 C C . TRP A 1 150 ? 18.559 -7.528 -12.369 1.00 84.75 150 TRP A C 1
ATOM 1070 O O . TRP A 1 150 ? 18.294 -8.650 -11.931 1.00 84.75 150 TRP A O 1
ATOM 1080 N N . GLN A 1 151 ? 19.819 -7.177 -12.641 1.00 78.31 151 GLN A N 1
ATOM 1081 C CA . GLN A 1 151 ? 20.956 -8.069 -12.400 1.00 78.31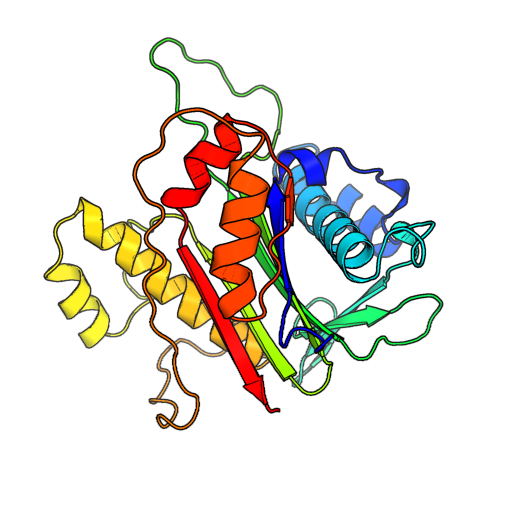 151 GLN A CA 1
ATOM 1082 C C . GLN A 1 151 ? 21.127 -8.326 -10.897 1.00 78.31 151 GLN A C 1
ATOM 1084 O O . GLN A 1 151 ? 21.126 -7.395 -10.098 1.00 78.31 151 GLN A O 1
ATOM 1089 N N . GLY A 1 152 ? 21.257 -9.599 -10.512 1.00 82.88 152 GLY A N 1
ATOM 1090 C CA . GLY A 1 152 ? 21.372 -10.014 -9.108 1.00 82.88 152 GLY A CA 1
ATOM 1091 C C . GLY A 1 152 ? 20.044 -10.123 -8.349 1.00 82.88 152 GLY A C 1
ATOM 1092 O O . GLY A 1 152 ? 20.043 -10.606 -7.221 1.00 82.88 152 GLY A O 1
ATOM 1093 N N . ILE A 1 153 ? 18.922 -9.726 -8.962 1.00 85.44 153 ILE A N 1
ATOM 1094 C CA . ILE A 1 153 ? 17.575 -9.914 -8.398 1.00 85.44 153 ILE A CA 1
ATOM 1095 C C . ILE A 1 153 ? 17.037 -11.312 -8.723 1.00 85.44 153 ILE A C 1
ATOM 1097 O O . ILE A 1 153 ? 16.405 -11.956 -7.888 1.00 85.44 153 ILE A O 1
ATOM 1101 N N . PHE A 1 154 ? 17.281 -11.765 -9.953 1.00 88.56 154 PHE A N 1
ATOM 1102 C CA . PHE A 1 154 ? 16.717 -12.987 -10.517 1.00 88.56 154 PHE A CA 1
ATOM 1103 C C . PHE A 1 154 ? 17.773 -14.077 -10.706 1.00 88.56 154 PHE A C 1
ATOM 1105 O O . PHE A 1 154 ? 18.950 -13.778 -10.914 1.00 88.56 154 PHE A O 1
ATOM 1112 N N . ASP A 1 155 ? 17.338 -15.339 -10.685 1.00 87.06 155 ASP A N 1
ATOM 1113 C CA . ASP A 1 155 ? 18.201 -16.475 -11.021 1.00 87.06 155 ASP A CA 1
ATOM 1114 C C . ASP A 1 155 ? 18.540 -16.534 -12.526 1.00 87.06 155 ASP A C 1
ATOM 1116 O O . ASP A 1 155 ? 17.897 -15.888 -13.359 1.00 87.06 155 ASP A O 1
ATOM 1120 N N . ASP A 1 156 ? 19.535 -17.345 -12.896 1.00 88.88 156 ASP A N 1
ATOM 1121 C CA . ASP A 1 156 ? 20.017 -17.452 -14.282 1.00 88.88 156 ASP A CA 1
ATOM 1122 C C . ASP A 1 156 ? 18.918 -17.832 -15.285 1.00 88.88 156 ASP A C 1
ATOM 1124 O O . ASP A 1 156 ? 18.925 -17.368 -16.430 1.00 88.88 156 ASP A O 1
ATOM 1128 N N . ARG A 1 157 ? 17.941 -18.649 -14.871 1.00 89.56 157 ARG A N 1
ATOM 1129 C CA . ARG A 1 157 ? 16.827 -19.072 -15.729 1.00 89.56 157 ARG A CA 1
ATOM 1130 C C . ARG A 1 157 ? 15.888 -17.900 -15.997 1.00 89.56 157 ARG A C 1
ATOM 1132 O O . ARG A 1 157 ? 15.499 -17.668 -17.141 1.00 89.56 157 ARG A O 1
ATOM 1139 N N . GLN A 1 158 ? 15.517 -17.157 -14.964 1.00 87.38 158 GLN A N 1
ATOM 1140 C CA . GLN A 1 158 ? 14.683 -15.964 -15.070 1.00 87.38 158 GLN A CA 1
ATOM 1141 C C . GLN A 1 158 ? 15.384 -14.868 -15.882 1.00 87.38 158 GLN A C 1
A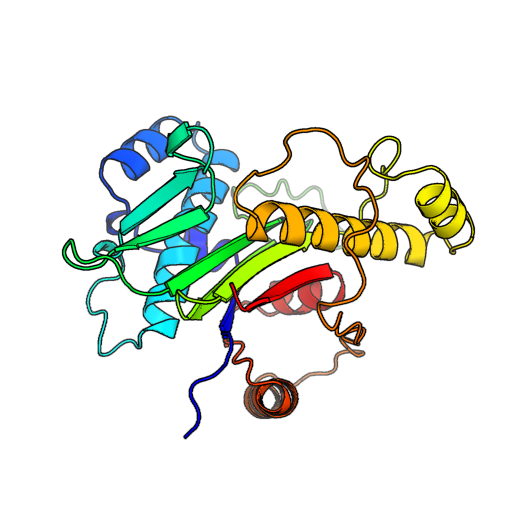TOM 1143 O O . GLN A 1 158 ? 14.761 -14.265 -16.757 1.00 87.38 158 GLN A O 1
ATOM 1148 N N . VAL A 1 159 ? 16.686 -14.668 -15.661 1.00 91.75 159 VAL A N 1
ATOM 1149 C CA . VAL A 1 159 ? 17.536 -13.773 -16.458 1.00 91.75 159 VAL A CA 1
ATOM 1150 C C . VAL A 1 159 ? 17.534 -14.178 -17.934 1.00 91.75 159 VAL A C 1
ATOM 1152 O O . VAL A 1 159 ? 17.348 -13.323 -18.803 1.00 91.75 159 VAL A O 1
ATOM 1155 N N . ALA A 1 160 ? 17.703 -15.467 -18.238 1.00 91.38 160 ALA A N 1
ATOM 1156 C CA . ALA A 1 160 ? 17.673 -15.965 -19.611 1.00 91.38 160 ALA A CA 1
ATOM 1157 C C . ALA A 1 160 ? 16.321 -15.690 -20.287 1.00 91.3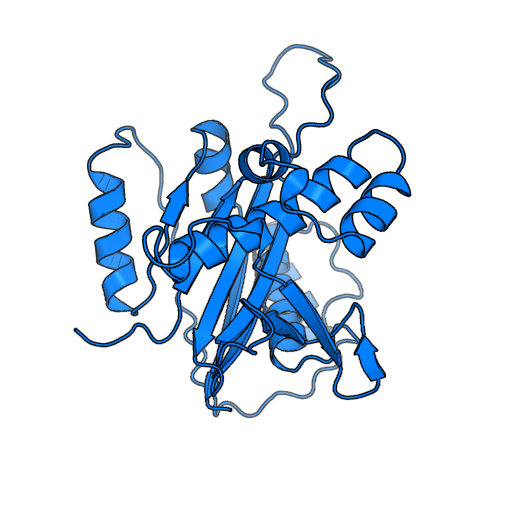8 160 ALA A C 1
ATOM 1159 O O . ALA A 1 160 ? 16.299 -15.201 -21.413 1.00 91.38 160 ALA A O 1
ATOM 1160 N N . LEU A 1 161 ? 15.203 -15.916 -19.590 1.00 88.50 161 LEU A N 1
ATOM 1161 C CA . LEU A 1 161 ? 13.862 -15.620 -20.110 1.00 88.50 161 LEU A CA 1
ATOM 1162 C C . LEU A 1 161 ? 13.654 -14.123 -20.377 1.00 88.50 161 LEU A C 1
ATOM 1164 O O . LEU A 1 161 ? 13.146 -13.758 -21.434 1.00 88.50 161 LEU A O 1
ATOM 1168 N N . LEU A 1 162 ? 14.079 -13.245 -19.463 1.00 89.19 162 LEU A N 1
ATOM 1169 C CA . LEU A 1 162 ? 13.971 -11.791 -19.644 1.00 89.19 162 LEU A CA 1
ATOM 1170 C C . LEU A 1 162 ? 14.786 -11.294 -20.846 1.00 89.19 162 LEU A C 1
ATOM 1172 O O . LEU A 1 162 ? 14.356 -10.384 -21.558 1.00 89.19 162 LEU A O 1
ATOM 1176 N N . ARG A 1 163 ? 15.944 -11.906 -21.115 1.00 93.44 163 ARG A N 1
ATOM 1177 C CA . ARG A 1 163 ? 16.782 -11.575 -22.281 1.00 93.44 163 ARG A CA 1
ATOM 1178 C C . ARG A 1 163 ? 16.131 -11.926 -23.620 1.00 93.44 163 ARG A C 1
ATOM 1180 O O . ARG A 1 163 ? 16.485 -11.307 -24.616 1.00 93.44 163 ARG A O 1
ATOM 1187 N N . LEU A 1 164 ? 15.177 -12.859 -23.651 1.00 94.31 164 LEU A N 1
ATOM 1188 C CA . LEU A 1 164 ? 14.431 -13.207 -24.868 1.00 94.31 164 LEU A CA 1
ATOM 1189 C C . LEU A 1 164 ? 13.336 -12.187 -25.216 1.00 94.31 164 LEU A C 1
ATOM 1191 O O . LEU A 1 164 ? 12.800 -12.220 -26.322 1.00 94.31 164 LEU A O 1
ATOM 1195 N N . LEU A 1 165 ? 12.984 -11.290 -24.290 1.00 90.31 165 LEU A N 1
ATOM 1196 C CA . LEU A 1 165 ? 11.936 -10.298 -24.507 1.00 90.31 165 LEU A CA 1
ATOM 1197 C C . LEU A 1 165 ? 12.477 -9.027 -25.184 1.00 90.31 165 LEU A C 1
ATOM 1199 O O . LEU A 1 165 ? 13.592 -8.591 -24.865 1.00 90.31 165 LEU A O 1
ATOM 1203 N N . PRO A 1 166 ? 11.670 -8.372 -26.045 1.00 91.62 166 PRO A N 1
ATOM 1204 C CA . PRO A 1 166 ? 11.936 -7.009 -26.501 1.00 91.62 166 PRO A CA 1
ATOM 1205 C C . PRO A 1 166 ? 12.105 -6.048 -25.319 1.00 91.62 166 PRO A C 1
ATOM 1207 O O . PRO A 1 166 ? 11.419 -6.198 -24.306 1.00 91.62 166 PRO A O 1
ATOM 1210 N N . ASP A 1 167 ? 12.949 -5.024 -25.462 1.00 83.75 167 ASP A N 1
ATOM 1211 C CA . ASP A 1 167 ? 13.283 -4.086 -24.375 1.00 83.75 167 ASP A CA 1
ATOM 1212 C C . ASP A 1 167 ? 12.033 -3.488 -23.704 1.00 83.75 167 ASP A C 1
ATOM 1214 O O . ASP A 1 167 ? 11.912 -3.513 -22.479 1.00 83.75 167 ASP A O 1
ATOM 1218 N N . ALA A 1 168 ? 11.042 -3.071 -24.502 1.00 77.56 168 ALA A N 1
ATOM 1219 C CA . ALA A 1 168 ? 9.784 -2.497 -24.012 1.00 77.56 168 ALA A CA 1
ATOM 1220 C C . ALA A 1 168 ? 8.943 -3.457 -23.143 1.00 77.56 168 ALA A C 1
ATOM 1222 O O . ALA A 1 168 ? 8.156 -3.014 -22.303 1.00 77.56 168 ALA A O 1
ATOM 1223 N N . LEU A 1 169 ? 9.079 -4.771 -23.347 1.00 84.56 169 LEU A N 1
ATOM 1224 C CA . LEU A 1 169 ? 8.389 -5.798 -22.561 1.00 84.56 169 LEU A CA 1
ATOM 1225 C C . LEU A 1 169 ? 9.248 -6.302 -21.401 1.00 84.56 169 LEU A C 1
ATOM 1227 O O . LEU A 1 169 ? 8.704 -6.693 -20.370 1.00 84.56 169 LEU A O 1
ATOM 1231 N N . ARG A 1 170 ? 10.576 -6.254 -21.542 1.00 89.75 170 ARG A N 1
ATOM 1232 C CA . ARG A 1 170 ? 11.524 -6.759 -20.549 1.00 89.75 170 ARG A CA 1
ATOM 1233 C C . ARG A 1 170 ? 11.376 -6.058 -19.204 1.00 89.75 170 ARG A C 1
ATOM 1235 O O . ARG A 1 170 ? 11.210 -6.742 -18.200 1.00 89.75 170 ARG A O 1
ATOM 1242 N N . ALA A 1 171 ? 11.373 -4.724 -19.180 1.00 86.62 171 ALA A N 1
ATOM 1243 C CA . ALA A 1 171 ? 11.267 -3.961 -17.932 1.00 86.62 171 ALA A CA 1
ATOM 1244 C C . ALA A 1 171 ? 9.927 -4.196 -17.210 1.00 86.62 171 ALA A C 1
ATOM 1246 O O . ALA A 1 171 ? 9.866 -4.273 -15.981 1.00 86.62 171 ALA A O 1
ATOM 1247 N N . ARG A 1 172 ? 8.844 -4.371 -17.980 1.00 83.00 172 ARG A N 1
ATOM 1248 C CA . ARG A 1 172 ? 7.506 -4.686 -17.456 1.00 83.00 172 ARG A CA 1
ATOM 1249 C C . ARG A 1 172 ? 7.439 -6.095 -16.874 1.00 83.00 172 ARG A C 1
ATOM 1251 O O . ARG A 1 172 ? 6.852 -6.287 -15.813 1.00 83.00 172 ARG A O 1
ATOM 1258 N N . GLU A 1 173 ? 8.028 -7.073 -17.553 1.00 84.31 173 GLU A N 1
ATOM 1259 C CA . GLU A 1 173 ? 8.073 -8.451 -17.062 1.00 84.31 173 GLU A CA 1
ATOM 1260 C C . GLU A 1 173 ? 8.988 -8.585 -15.837 1.00 84.31 173 GLU A C 1
ATOM 1262 O O . GLU A 1 173 ? 8.634 -9.281 -14.886 1.00 84.31 173 GLU A O 1
ATOM 1267 N N . ALA A 1 174 ? 10.120 -7.877 -15.812 1.00 86.94 174 ALA A N 1
ATOM 1268 C CA . ALA A 1 174 ? 10.986 -7.788 -14.640 1.00 86.94 174 ALA A CA 1
ATOM 1269 C C . ALA A 1 174 ? 10.220 -7.219 -13.433 1.00 86.94 174 ALA A C 1
ATOM 1271 O O . ALA A 1 174 ? 10.181 -7.853 -12.381 1.00 86.94 174 ALA A O 1
ATOM 1272 N N . ALA A 1 175 ? 9.518 -6.095 -13.604 1.00 85.19 175 ALA A N 1
ATOM 1273 C CA . ALA A 1 175 ? 8.678 -5.511 -12.556 1.00 85.19 175 ALA A CA 1
ATOM 1274 C C . ALA A 1 175 ? 7.588 -6.470 -12.059 1.00 85.19 175 ALA A C 1
ATOM 1276 O O . ALA A 1 175 ? 7.367 -6.588 -10.856 1.00 85.19 175 ALA A O 1
ATOM 1277 N N . ARG A 1 176 ? 6.931 -7.203 -12.971 1.00 84.25 176 ARG A N 1
ATOM 1278 C CA . ARG A 1 176 ? 5.924 -8.214 -12.612 1.00 84.25 176 ARG A CA 1
ATOM 1279 C C . ARG A 1 176 ? 6.518 -9.319 -11.740 1.00 84.25 176 ARG A C 1
ATOM 1281 O O . ARG A 1 176 ? 5.943 -9.659 -10.708 1.00 84.25 176 ARG A O 1
ATOM 1288 N N . ARG A 1 177 ? 7.661 -9.878 -12.144 1.00 84.62 177 ARG A N 1
ATOM 1289 C CA . ARG A 1 177 ? 8.349 -10.946 -11.399 1.00 84.62 177 ARG A CA 1
ATOM 1290 C C . ARG A 1 177 ? 8.806 -10.466 -10.032 1.00 84.62 177 ARG A C 1
ATOM 1292 O O . ARG A 1 177 ? 8.609 -11.177 -9.052 1.00 84.62 177 ARG A O 1
ATOM 1299 N N . TRP A 1 178 ? 9.366 -9.262 -9.967 1.00 87.94 178 TRP A N 1
ATOM 1300 C CA . TRP A 1 178 ? 9.776 -8.651 -8.711 1.00 87.94 178 TRP A CA 1
ATOM 1301 C C . TRP A 1 178 ? 8.595 -8.454 -7.758 1.00 87.94 178 TRP A C 1
ATOM 1303 O O . TRP A 1 178 ? 8.647 -8.934 -6.629 1.00 87.94 178 TRP A O 1
ATOM 1313 N N . ALA A 1 179 ? 7.496 -7.863 -8.237 1.00 85.75 179 ALA A N 1
ATOM 1314 C CA . ALA A 1 179 ? 6.296 -7.676 -7.428 1.00 85.75 179 ALA A CA 1
ATOM 1315 C C . ALA A 1 179 ? 5.752 -9.013 -6.890 1.00 85.75 179 ALA A C 1
ATOM 1317 O O . ALA A 1 179 ? 5.317 -9.101 -5.745 1.00 85.75 179 ALA A O 1
ATOM 1318 N N . LEU A 1 180 ? 5.809 -10.095 -7.672 1.00 81.19 180 LEU A N 1
ATOM 1319 C CA . LEU A 1 180 ? 5.398 -11.415 -7.189 1.00 81.19 180 LEU A CA 1
ATOM 1320 C C . LEU A 1 180 ? 6.334 -11.967 -6.099 1.00 81.19 180 LEU A C 1
ATOM 1322 O O . LEU A 1 180 ? 5.855 -12.529 -5.113 1.00 81.19 180 LEU A O 1
ATOM 1326 N N . ILE A 1 181 ? 7.651 -11.806 -6.251 1.00 84.00 181 ILE A N 1
ATOM 1327 C CA . ILE A 1 181 ? 8.641 -12.223 -5.244 1.00 84.00 181 ILE A CA 1
ATOM 1328 C C . ILE A 1 181 ? 8.416 -11.462 -3.932 1.00 84.00 181 ILE A C 1
ATOM 1330 O O . ILE A 1 181 ? 8.311 -12.083 -2.874 1.00 84.00 181 ILE A O 1
ATOM 1334 N N . GLU A 1 182 ? 8.263 -10.141 -4.002 1.00 88.38 182 GLU A N 1
ATOM 1335 C CA . GLU A 1 182 ? 7.975 -9.286 -2.847 1.00 88.38 182 GLU A CA 1
ATOM 1336 C C . GLU A 1 182 ? 6.636 -9.632 -2.193 1.00 88.38 182 GLU A C 1
ATOM 1338 O O . GLU A 1 182 ? 6.552 -9.778 -0.971 1.00 88.38 182 GLU A O 1
ATOM 1343 N N . ALA A 1 183 ? 5.586 -9.845 -2.990 1.00 85.31 183 ALA A N 1
ATOM 1344 C CA . ALA A 1 183 ? 4.291 -10.272 -2.477 1.00 85.31 183 ALA A CA 1
ATOM 1345 C C . ALA A 1 183 ? 4.415 -11.601 -1.715 1.00 85.31 183 ALA A C 1
ATOM 1347 O O . ALA A 1 183 ? 3.927 -11.700 -0.591 1.00 85.31 183 ALA A O 1
ATOM 1348 N N . ARG A 1 184 ? 5.141 -12.596 -2.245 1.00 85.31 184 ARG A N 1
ATOM 1349 C CA . ARG A 1 184 ? 5.414 -13.855 -1.526 1.00 85.31 184 ARG A CA 1
ATOM 1350 C C . ARG A 1 184 ? 6.184 -13.615 -0.225 1.00 85.31 184 ARG A C 1
ATOM 1352 O O . ARG A 1 184 ? 5.793 -14.148 0.810 1.00 85.31 184 ARG A O 1
ATOM 1359 N N . GLY A 1 185 ? 7.226 -12.782 -0.251 1.00 85.94 185 GLY A N 1
ATOM 1360 C CA . GLY A 1 185 ? 8.011 -12.419 0.936 1.00 85.94 185 GLY A CA 1
ATOM 1361 C C . GLY A 1 185 ? 7.176 -11.748 2.034 1.00 85.94 185 GLY A C 1
ATOM 1362 O O . GLY A 1 185 ? 7.355 -12.025 3.226 1.00 85.94 185 GLY A O 1
ATOM 1363 N N . LYS A 1 186 ? 6.212 -10.908 1.640 1.00 88.88 186 LYS A N 1
ATOM 1364 C CA . LYS A 1 186 ? 5.243 -10.283 2.551 1.00 88.88 186 LYS A CA 1
ATOM 1365 C C . LYS A 1 186 ? 4.225 -11.275 3.089 1.00 88.88 186 LYS A C 1
ATOM 1367 O O . LYS A 1 186 ? 3.957 -11.244 4.285 1.00 88.88 186 LYS A O 1
ATOM 1372 N N . ALA A 1 187 ? 3.712 -12.162 2.239 1.00 86.88 187 ALA A N 1
ATOM 1373 C CA . ALA A 1 187 ? 2.744 -13.185 2.619 1.00 86.88 187 ALA A CA 1
ATOM 1374 C C . ALA A 1 187 ? 3.281 -14.081 3.745 1.00 86.88 187 ALA A C 1
ATOM 1376 O O . ALA A 1 187 ? 2.579 -14.363 4.709 1.00 86.88 187 ALA A O 1
ATOM 1377 N N . VAL A 1 188 ? 4.562 -14.455 3.677 1.00 85.94 188 VAL A N 1
ATOM 1378 C CA . VAL A 1 188 ? 5.207 -15.267 4.721 1.00 85.94 188 VAL A CA 1
ATOM 1379 C C . VAL A 1 188 ? 5.675 -14.458 5.940 1.00 85.94 188 VAL A C 1
ATOM 1381 O O . VAL A 1 188 ? 6.202 -15.040 6.884 1.00 85.94 188 VAL A O 1
ATOM 1384 N N . GLY A 1 189 ? 5.567 -13.125 5.928 1.00 83.94 189 GLY A N 1
ATOM 1385 C CA . GLY A 1 189 ? 5.942 -12.250 7.049 1.00 83.94 189 GLY A CA 1
ATOM 1386 C C . GLY A 1 189 ? 7.447 -12.139 7.346 1.00 83.94 189 GLY A C 1
ATOM 1387 O O . GLY A 1 189 ? 7.829 -11.532 8.351 1.00 83.94 189 GLY A O 1
ATOM 1388 N N . HIS A 1 190 ? 8.315 -12.701 6.498 1.00 75.00 190 HIS A N 1
ATOM 1389 C CA . HIS A 1 190 ? 9.772 -12.702 6.698 1.00 75.00 190 HIS A CA 1
ATOM 1390 C C . HIS A 1 190 ? 10.473 -11.484 6.078 1.00 75.00 190 HIS A C 1
ATOM 1392 O O . HIS A 1 190 ? 11.605 -11.173 6.454 1.00 75.00 190 HIS A O 1
ATOM 1398 N N . GLY A 1 191 ? 9.811 -10.770 5.163 1.00 71.25 191 GLY A N 1
ATOM 1399 C CA . GLY A 1 191 ? 10.475 -9.751 4.349 1.00 71.25 191 GLY A CA 1
ATOM 1400 C C . GLY A 1 191 ? 11.558 -10.366 3.450 1.00 71.25 191 GLY A C 1
ATOM 1401 O O . GLY A 1 191 ? 11.518 -11.556 3.152 1.00 71.25 191 GLY A O 1
ATOM 1402 N N . MET A 1 192 ? 12.544 -9.565 3.034 1.00 63.81 192 MET A N 1
ATOM 1403 C CA . MET A 1 192 ? 13.581 -9.958 2.060 1.00 63.81 192 MET A CA 1
ATOM 1404 C C . MET A 1 192 ? 14.721 -10.856 2.609 1.00 63.81 192 MET A C 1
ATOM 1406 O O . MET A 1 192 ? 15.826 -10.837 2.069 1.00 63.81 192 MET A O 1
ATOM 1410 N N . VAL A 1 193 ? 14.531 -11.626 3.691 1.00 57.12 193 VAL A N 1
ATOM 1411 C CA . VAL A 1 193 ? 15.646 -12.366 4.329 1.00 57.12 193 VAL A CA 1
ATOM 1412 C C . VAL A 1 193 ? 15.422 -13.887 4.382 1.00 57.12 193 VAL A C 1
ATOM 1414 O O . VAL A 1 193 ? 14.461 -14.307 5.031 1.00 57.12 193 VAL A O 1
ATOM 1417 N N . PRO A 1 194 ? 16.359 -14.729 3.873 1.00 52.56 194 PRO A N 1
ATOM 1418 C CA . PRO A 1 194 ? 17.555 -14.426 3.069 1.00 52.56 194 PRO A CA 1
ATOM 1419 C C . PRO A 1 194 ? 17.326 -14.587 1.552 1.00 52.56 194 PRO A C 1
ATOM 1421 O O . PRO A 1 194 ? 16.386 -15.258 1.144 1.00 52.56 194 PRO A O 1
ATOM 1424 N N . ALA A 1 195 ? 18.221 -13.950 0.779 1.00 42.59 195 ALA A N 1
ATOM 1425 C CA . ALA A 1 195 ? 18.352 -13.844 -0.685 1.00 42.59 195 ALA A CA 1
ATOM 1426 C C . ALA A 1 195 ? 17.508 -14.807 -1.554 1.00 42.59 195 ALA A C 1
ATOM 1428 O O . ALA A 1 195 ? 17.476 -16.005 -1.267 1.00 42.59 195 ALA A O 1
ATOM 1429 N N . PRO A 1 196 ? 16.910 -14.323 -2.666 1.00 43.94 196 PRO A N 1
ATOM 1430 C CA . PRO A 1 196 ? 15.990 -15.073 -3.518 1.00 43.94 196 PRO A CA 1
ATOM 1431 C C . PRO A 1 196 ? 16.713 -16.150 -4.344 1.00 43.94 196 PRO A C 1
ATOM 1433 O O . PRO A 1 196 ? 16.782 -16.110 -5.564 1.00 43.94 196 PRO A O 1
ATOM 1436 N N . HIS A 1 197 ? 17.210 -17.180 -3.673 1.00 42.78 197 HIS A N 1
ATOM 1437 C CA . HIS A 1 197 ? 17.342 -18.517 -4.227 1.00 42.78 197 HIS A CA 1
ATOM 1438 C C . HIS A 1 197 ? 16.170 -19.326 -3.671 1.00 42.78 197 HIS A C 1
ATOM 1440 O O . HIS A 1 197 ? 16.336 -20.252 -2.876 1.00 42.78 197 HIS A O 1
ATOM 1446 N N . HIS A 1 198 ? 14.946 -18.911 -4.004 1.00 47.88 198 HIS A N 1
ATOM 1447 C CA . HIS A 1 198 ? 13.766 -19.649 -3.584 1.00 47.88 198 HIS A CA 1
ATOM 1448 C C . HIS A 1 198 ? 13.718 -20.963 -4.363 1.00 47.88 198 HIS A C 1
ATOM 1450 O O . HIS A 1 198 ? 13.395 -20.988 -5.548 1.00 47.88 198 HIS A O 1
ATOM 1456 N N . ARG A 1 199 ? 14.039 -22.063 -3.669 1.00 44.25 199 ARG A N 1
ATOM 1457 C CA . ARG A 1 199 ? 13.572 -23.403 -4.040 1.00 44.25 199 ARG A CA 1
ATOM 1458 C C . ARG A 1 199 ? 12.081 -23.313 -4.360 1.00 44.25 199 ARG A C 1
ATOM 1460 O O . ARG A 1 199 ? 11.339 -22.689 -3.601 1.00 44.25 199 ARG A O 1
ATOM 1467 N N . GLU A 1 200 ? 11.689 -23.910 -5.482 1.00 42.56 200 GLU A N 1
ATOM 1468 C CA . GLU A 1 200 ? 10.307 -23.973 -5.956 1.00 42.56 200 GLU A CA 1
ATOM 1469 C C . GLU A 1 200 ? 9.368 -24.327 -4.794 1.00 42.56 200 GLU A C 1
ATOM 1471 O O . GLU A 1 200 ? 9.509 -25.372 -4.155 1.00 42.56 200 GLU A O 1
ATOM 1476 N N . VAL A 1 201 ? 8.425 -23.432 -4.488 1.00 44.94 201 VAL A N 1
ATOM 1477 C CA . VAL A 1 201 ? 7.268 -23.801 -3.672 1.00 44.94 201 VAL A CA 1
ATOM 1478 C C . VAL A 1 201 ? 6.478 -24.812 -4.511 1.00 44.94 201 VAL A C 1
ATOM 1480 O O . VAL A 1 201 ? 6.210 -24.519 -5.678 1.00 44.94 201 VAL A O 1
ATOM 1483 N N . PRO A 1 202 ? 6.132 -26.001 -3.984 1.00 39.41 202 PRO A N 1
ATOM 1484 C CA . PRO A 1 202 ? 5.337 -26.973 -4.724 1.00 39.41 202 PRO A CA 1
ATOM 1485 C C . PRO A 1 202 ? 4.022 -26.336 -5.208 1.00 39.41 202 PRO A C 1
ATOM 1487 O O . PRO A 1 202 ? 3.454 -25.524 -4.474 1.00 39.41 202 PRO A O 1
ATOM 1490 N N . PRO A 1 203 ? 3.501 -26.713 -6.388 1.00 41.50 203 PRO A N 1
ATOM 1491 C CA . PRO A 1 203 ? 2.389 -26.039 -7.077 1.00 41.50 203 PRO A CA 1
ATOM 1492 C C . PRO A 1 203 ? 1.001 -26.258 -6.430 1.00 41.50 203 PRO A C 1
ATOM 1494 O O . PRO A 1 203 ? 0.002 -26.437 -7.118 1.00 41.50 203 PRO A O 1
ATOM 1497 N N . ALA A 1 204 ? 0.909 -26.278 -5.098 1.00 40.00 204 ALA A N 1
ATOM 1498 C CA . ALA A 1 204 ? -0.330 -26.537 -4.364 1.00 40.00 204 ALA A CA 1
ATOM 1499 C C . ALA A 1 204 ? -1.179 -25.277 -4.103 1.00 40.00 204 ALA A C 1
ATOM 1501 O O . ALA A 1 204 ? -2.367 -25.401 -3.812 1.00 40.00 204 ALA A O 1
ATOM 1502 N N . ALA A 1 205 ? -0.615 -24.072 -4.230 1.00 42.97 205 ALA A N 1
ATOM 1503 C CA . ALA A 1 205 ? -1.409 -22.850 -4.317 1.00 42.97 205 ALA A CA 1
ATOM 1504 C C . ALA A 1 205 ? -1.740 -22.623 -5.792 1.00 42.97 205 ALA A C 1
ATOM 1506 O O . ALA A 1 205 ? -0.829 -22.531 -6.609 1.00 42.97 205 ALA A O 1
ATOM 1507 N N . ALA A 1 206 ? -3.025 -22.564 -6.145 1.00 38.38 206 ALA A N 1
ATOM 1508 C CA . ALA A 1 206 ? -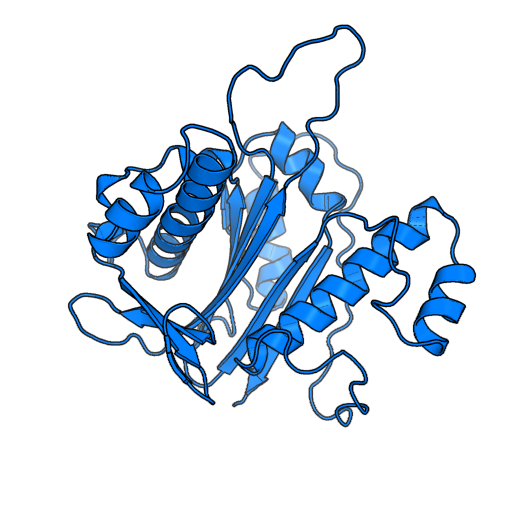3.437 -22.188 -7.489 1.00 38.38 206 ALA A C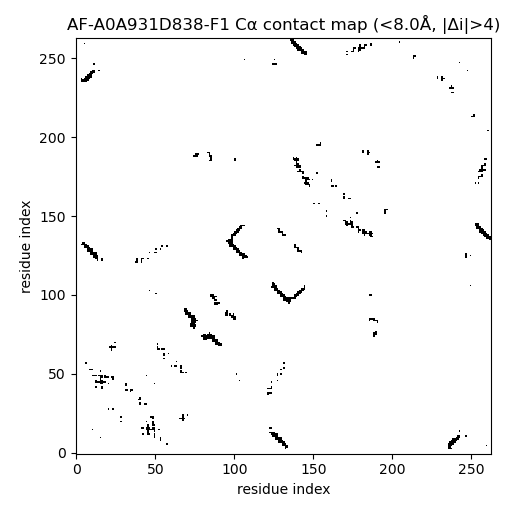A 1
ATOM 1509 C C . ALA A 1 206 ? -2.924 -20.769 -7.782 1.00 38.38 206 ALA A C 1
ATOM 1511 O O . ALA A 1 206 ? -3.526 -19.779 -7.369 1.00 38.38 206 ALA A O 1
ATOM 1512 N N . GLU A 1 207 ? -1.784 -20.673 -8.462 1.00 41.62 207 GLU A N 1
ATOM 1513 C CA . GLU A 1 207 ? -1.315 -19.431 -9.054 1.00 41.62 207 GLU A CA 1
ATOM 1514 C C . GLU A 1 207 ? -2.325 -19.068 -10.139 1.00 41.62 207 GLU A C 1
ATOM 1516 O O . GLU A 1 207 ? -2.326 -19.628 -11.234 1.00 41.62 207 GLU A O 1
ATOM 1521 N N . ARG A 1 208 ? -3.265 -18.177 -9.815 1.00 42.59 208 ARG A N 1
ATOM 1522 C CA . ARG A 1 208 ? -4.086 -17.538 -10.840 1.00 42.59 208 ARG A CA 1
ATOM 1523 C C . ARG A 1 208 ? -3.213 -16.516 -11.553 1.00 42.59 208 ARG A C 1
ATOM 1525 O O . ARG A 1 208 ? -3.102 -15.367 -11.138 1.00 42.59 208 ARG A O 1
ATOM 1532 N N . GLU A 1 209 ? -2.559 -16.979 -12.608 1.00 37.25 209 GLU A N 1
ATOM 1533 C CA . GLU A 1 209 ? -1.790 -16.167 -13.546 1.00 37.25 209 GLU A CA 1
ATOM 1534 C C . GLU A 1 209 ? -2.703 -15.594 -14.638 1.00 37.25 209 GLU A C 1
ATOM 1536 O O . GLU A 1 209 ? -2.520 -15.875 -15.818 1.00 37.25 209 GLU A O 1
ATOM 1541 N N . ASP A 1 210 ? -3.697 -14.786 -14.271 1.00 35.00 210 ASP A N 1
ATOM 1542 C CA . ASP A 1 210 ? -4.411 -14.005 -15.281 1.00 35.00 210 ASP A CA 1
ATOM 1543 C C . ASP A 1 210 ? -3.645 -12.689 -15.499 1.00 35.00 210 ASP A C 1
ATOM 1545 O O . ASP A 1 210 ? -3.583 -11.855 -14.586 1.00 35.00 210 ASP A O 1
ATOM 1549 N N . PRO A 1 211 ? -3.011 -12.463 -16.668 1.00 33.78 211 PRO A N 1
ATOM 1550 C CA . PRO A 1 211 ? -2.479 -11.151 -16.993 1.00 33.78 211 PRO A CA 1
ATOM 1551 C C . PRO A 1 211 ? -3.648 -10.169 -17.028 1.00 33.78 211 PRO A C 1
ATOM 1553 O O . PRO A 1 211 ? -4.510 -10.240 -17.900 1.00 33.78 211 PRO A O 1
ATOM 1556 N N . VAL A 1 212 ? -3.682 -9.245 -16.068 1.00 37.75 212 VAL A N 1
ATOM 1557 C CA . VAL A 1 212 ? -4.631 -8.133 -16.102 1.00 37.75 212 VAL A CA 1
ATOM 1558 C C . VAL A 1 212 ? -4.240 -7.245 -17.282 1.00 37.75 212 VAL A C 1
ATOM 1560 O O . VAL A 1 212 ? -3.271 -6.483 -17.215 1.00 37.75 212 VAL A O 1
ATOM 1563 N N . ASP A 1 213 ? -4.949 -7.411 -18.395 1.00 33.81 213 ASP A N 1
ATOM 1564 C CA . ASP A 1 213 ? -4.893 -6.508 -19.536 1.00 33.81 213 ASP A CA 1
ATOM 1565 C C . ASP A 1 213 ? -5.611 -5.210 -19.156 1.00 33.81 213 ASP A C 1
ATOM 1567 O O . ASP A 1 213 ? -6.821 -5.180 -18.934 1.00 33.81 213 ASP A O 1
ATOM 1571 N N . TRP A 1 214 ? -4.837 -4.135 -19.033 1.00 38.06 214 TRP A N 1
ATOM 1572 C CA . TRP A 1 214 ? -5.338 -2.827 -18.621 1.00 38.06 214 TRP A CA 1
ATOM 1573 C C . TRP A 1 214 ? -5.957 -2.016 -19.773 1.00 38.06 214 TRP A C 1
ATOM 1575 O O . TRP A 1 214 ? -6.470 -0.935 -19.498 1.00 38.06 214 TRP A O 1
ATOM 1585 N N . GLY A 1 215 ? -5.952 -2.531 -21.017 1.00 29.98 215 GLY A N 1
ATOM 1586 C CA . GLY A 1 215 ? -6.665 -1.999 -22.190 1.00 29.98 215 GLY A CA 1
ATOM 1587 C C . GLY A 1 215 ? -6.308 -0.560 -22.635 1.00 29.98 215 GLY A C 1
ATOM 1588 O O . GLY A 1 215 ? -5.830 0.259 -21.851 1.00 29.98 215 GLY A O 1
ATOM 1589 N N . PRO A 1 216 ? -6.521 -0.183 -23.913 1.00 29.38 216 PRO A N 1
ATOM 1590 C CA . PRO A 1 216 ? -6.299 1.188 -24.366 1.00 29.38 216 PRO A CA 1
ATOM 1591 C C . PRO A 1 216 ? -7.445 2.110 -23.923 1.00 29.38 216 PRO A C 1
ATOM 1593 O O . PRO A 1 216 ? -8.618 1.873 -24.218 1.00 29.38 216 PRO A O 1
ATOM 1596 N N . GLY A 1 217 ? -7.085 3.185 -23.221 1.00 33.22 217 GLY A N 1
ATOM 1597 C CA . GLY A 1 217 ? -8.014 4.187 -22.711 1.00 33.22 217 GLY A CA 1
ATOM 1598 C C . GLY A 1 217 ? -8.717 4.982 -23.812 1.00 33.22 217 GLY A C 1
ATOM 1599 O O . GLY A 1 217 ? -8.097 5.400 -24.789 1.00 33.22 217 GLY A O 1
ATOM 1600 N N . ARG A 1 218 ? -10.015 5.224 -23.605 1.00 31.50 218 ARG A N 1
ATOM 1601 C CA . ARG A 1 218 ? -10.761 6.368 -24.149 1.00 31.50 218 ARG A CA 1
ATOM 1602 C C . ARG A 1 218 ? -11.837 6.789 -23.156 1.00 31.50 218 ARG A C 1
ATOM 1604 O O . ARG A 1 218 ? -12.585 5.929 -22.702 1.00 31.50 218 ARG A O 1
ATOM 1611 N N . ASP A 1 219 ? -11.846 8.077 -22.849 1.00 38.56 219 ASP A N 1
ATOM 1612 C CA . ASP A 1 219 ? -12.783 8.977 -22.159 1.00 38.56 219 ASP A CA 1
ATOM 1613 C C . ASP A 1 219 ? -14.094 8.420 -21.569 1.00 38.56 219 ASP A C 1
ATOM 1615 O O . ASP A 1 219 ? -14.879 7.754 -22.244 1.00 38.56 219 ASP A O 1
ATOM 1619 N N . GLY A 1 220 ? -14.372 8.787 -20.308 1.00 33.53 220 GLY A N 1
ATOM 1620 C CA . GLY A 1 220 ? -15.685 8.650 -19.655 1.00 33.53 220 GLY A CA 1
ATOM 1621 C C . GLY A 1 220 ? -15.630 8.024 -18.255 1.00 33.53 220 GLY A C 1
ATOM 1622 O O . GLY A 1 220 ? -15.908 6.838 -18.092 1.00 33.53 220 GLY A O 1
ATOM 1623 N N . ALA A 1 221 ? -15.290 8.817 -17.232 1.00 33.25 221 ALA A N 1
ATOM 1624 C CA . ALA A 1 221 ? -14.967 8.344 -15.876 1.00 33.25 221 ALA A CA 1
ATOM 1625 C C . ALA A 1 221 ? -16.168 8.031 -14.943 1.00 33.25 221 ALA A C 1
ATOM 1627 O O . ALA A 1 221 ? -15.961 7.576 -13.823 1.00 33.25 221 ALA A O 1
ATOM 1628 N N . GLY A 1 222 ? -17.424 8.236 -15.359 1.00 30.97 222 GLY A N 1
ATOM 1629 C CA . GLY A 1 222 ? -18.590 8.097 -14.460 1.00 30.97 222 GLY A CA 1
ATOM 1630 C C . GLY A 1 222 ? -19.316 6.741 -14.482 1.00 30.97 222 GLY A C 1
ATOM 1631 O O . GLY A 1 222 ? -19.843 6.292 -13.462 1.00 30.97 222 GLY A O 1
ATOM 1632 N N . GLU A 1 223 ? -19.362 6.067 -15.634 1.00 32.25 223 GLU A N 1
ATOM 1633 C CA . GLU A 1 223 ? -20.106 4.803 -15.802 1.00 32.25 223 GLU A CA 1
ATOM 1634 C C . GLU A 1 223 ? -19.204 3.564 -15.755 1.00 32.25 223 GLU A C 1
ATOM 1636 O O . GLU A 1 223 ? -19.608 2.533 -15.220 1.00 32.25 223 GLU A O 1
ATOM 1641 N N . ARG A 1 224 ? -17.935 3.685 -16.166 1.00 36.91 224 ARG A N 1
ATOM 1642 C CA . ARG A 1 224 ? -16.981 2.565 -16.175 1.00 36.91 224 ARG A CA 1
ATOM 1643 C C . ARG A 1 224 ? -16.398 2.194 -14.818 1.00 36.91 224 ARG A C 1
ATOM 1645 O O . ARG A 1 224 ? -15.992 1.054 -14.659 1.00 36.91 224 ARG A O 1
ATOM 1652 N N . PHE A 1 225 ? -16.443 3.068 -13.810 1.00 35.75 225 PHE A N 1
ATOM 1653 C CA . PHE A 1 225 ? -16.139 2.668 -12.426 1.00 35.75 225 PHE A CA 1
ATOM 1654 C C . PHE A 1 225 ? -17.064 1.530 -11.955 1.00 35.75 225 PHE A C 1
ATOM 1656 O O . PHE A 1 225 ? -16.627 0.591 -11.293 1.00 35.75 225 PHE A O 1
ATOM 1663 N N . ARG A 1 226 ? -18.341 1.570 -12.365 1.00 33.06 226 ARG A N 1
ATOM 1664 C CA . ARG A 1 226 ? -19.322 0.519 -12.064 1.00 33.06 226 ARG A CA 1
ATOM 1665 C C . ARG A 1 226 ? -19.092 -0.754 -12.888 1.00 33.06 226 ARG A C 1
ATOM 1667 O O . ARG A 1 226 ? -19.328 -1.843 -12.380 1.00 33.06 226 ARG A O 1
ATOM 1674 N N . GLU A 1 227 ? -18.574 -0.629 -14.107 1.00 35.62 227 GLU A N 1
ATOM 1675 C CA . GLU A 1 227 ? -18.234 -1.760 -14.986 1.00 35.62 227 GLU A CA 1
ATOM 1676 C C . GLU A 1 227 ? -16.909 -2.446 -14.578 1.00 35.62 227 GLU A C 1
ATOM 1678 O O . GLU A 1 227 ? -16.827 -3.670 -14.537 1.00 35.62 227 GLU A O 1
ATOM 1683 N N . TRP A 1 228 ? -15.909 -1.670 -14.139 1.00 38.88 228 TRP A N 1
ATOM 1684 C CA . TRP A 1 228 ? -14.643 -2.129 -13.542 1.00 38.88 228 TRP A CA 1
ATOM 1685 C C . TRP A 1 228 ? -14.865 -2.877 -12.225 1.00 38.88 228 TRP A C 1
ATOM 1687 O O . TRP A 1 228 ? -14.292 -3.945 -12.003 1.00 38.88 228 TRP A O 1
ATOM 1697 N N . ALA A 1 229 ? -15.746 -2.352 -11.369 1.00 35.41 229 ALA A N 1
ATOM 1698 C CA . ALA A 1 229 ? -16.211 -3.052 -10.175 1.00 35.41 229 ALA A CA 1
ATOM 1699 C C . ALA A 1 229 ? -16.976 -4.348 -10.518 1.00 35.41 229 ALA A C 1
ATOM 1701 O O . ALA A 1 229 ? -16.953 -5.296 -9.734 1.00 35.41 229 ALA A O 1
ATOM 1702 N N . GLY A 1 230 ? -17.621 -4.404 -11.690 1.00 32.22 230 GLY A N 1
ATOM 1703 C CA . GLY A 1 230 ? -18.353 -5.566 -12.196 1.00 32.22 230 GLY A CA 1
ATOM 1704 C C . GLY A 1 230 ? -17.446 -6.715 -12.645 1.00 32.22 230 GLY A C 1
ATOM 1705 O O . GLY A 1 230 ? -17.636 -7.846 -12.202 1.00 32.22 230 GLY A O 1
ATOM 1706 N N . SER A 1 231 ? -16.421 -6.434 -13.453 1.00 34.66 231 SER A N 1
ATOM 1707 C CA . SER A 1 231 ? -15.503 -7.463 -13.975 1.00 34.66 231 SER A CA 1
ATOM 1708 C C . SER A 1 231 ? -14.553 -8.031 -12.911 1.00 34.66 231 SER A C 1
ATOM 1710 O O . SER A 1 231 ? -14.186 -9.200 -12.974 1.00 34.66 231 SER A O 1
ATOM 1712 N N . LEU A 1 232 ? -14.204 -7.245 -11.885 1.00 44.88 232 LEU A N 1
ATOM 1713 C CA . LEU A 1 232 ? -13.381 -7.689 -10.746 1.00 44.88 232 LEU A CA 1
ATOM 1714 C C . LEU A 1 232 ? -14.213 -8.303 -9.607 1.00 44.88 232 LEU A C 1
ATOM 1716 O O . LEU A 1 232 ? -13.726 -9.163 -8.868 1.00 44.88 232 LEU A O 1
ATOM 1720 N N . GLY A 1 233 ? -15.499 -7.947 -9.525 1.00 34.91 233 GLY A N 1
ATOM 1721 C CA . GLY A 1 233 ? -16.479 -8.601 -8.658 1.00 34.91 233 GLY A CA 1
ATOM 1722 C C . GLY A 1 233 ? -16.661 -10.092 -8.966 1.00 34.91 233 GLY A C 1
ATOM 1723 O O . GLY A 1 233 ? -16.966 -10.859 -8.054 1.00 34.91 233 GLY A O 1
ATOM 1724 N N . ALA A 1 234 ? -16.384 -10.529 -10.201 1.00 36.38 234 ALA A N 1
ATOM 1725 C CA . ALA A 1 234 ? -16.382 -11.943 -10.592 1.00 36.38 234 ALA A CA 1
ATOM 1726 C C . ALA A 1 234 ? -15.254 -12.768 -9.932 1.00 36.38 234 ALA A C 1
ATOM 1728 O O . ALA A 1 234 ? -15.369 -13.988 -9.825 1.00 36.38 234 ALA A O 1
ATOM 1729 N N . LEU A 1 235 ? -14.197 -12.111 -9.437 1.00 36.47 235 LEU A N 1
ATOM 1730 C CA . LEU A 1 235 ? -13.109 -12.716 -8.655 1.00 36.47 235 LEU A CA 1
ATOM 1731 C C . LEU A 1 235 ? -13.280 -12.505 -7.141 1.00 36.47 235 LEU A C 1
ATOM 1733 O O . LEU A 1 235 ? -12.405 -12.881 -6.368 1.00 36.47 235 LEU A O 1
ATOM 1737 N N . GLY A 1 236 ? -14.383 -11.885 -6.706 1.00 36.22 236 GLY A N 1
ATOM 1738 C CA . GLY A 1 236 ? -14.602 -11.518 -5.308 1.00 36.22 236 GLY A CA 1
ATOM 1739 C C . GLY A 1 236 ? -13.776 -10.318 -4.835 1.00 36.22 236 GLY A C 1
ATOM 1740 O O . GLY A 1 236 ? -13.848 -9.985 -3.660 1.00 36.22 236 GLY A O 1
ATOM 1741 N N . THR A 1 237 ? -13.038 -9.628 -5.707 1.00 36.66 237 THR A N 1
ATOM 1742 C CA . THR A 1 237 ? -12.178 -8.497 -5.329 1.00 36.66 237 THR A CA 1
ATOM 1743 C C . THR A 1 237 ? -12.901 -7.173 -5.564 1.00 36.66 237 THR A C 1
ATOM 1745 O O . THR A 1 237 ? -13.215 -6.817 -6.699 1.00 36.66 237 THR A O 1
ATOM 1748 N N . ARG A 1 238 ? -13.141 -6.391 -4.505 1.00 44.59 238 ARG A N 1
ATOM 1749 C CA . ARG A 1 238 ? -13.571 -4.989 -4.645 1.00 44.59 238 ARG A CA 1
ATOM 1750 C C . ARG A 1 238 ? -12.343 -4.094 -4.736 1.00 44.59 238 ARG A C 1
ATOM 1752 O O . ARG A 1 238 ? -11.568 -4.060 -3.785 1.00 44.59 238 ARG A O 1
ATOM 1759 N N . ILE A 1 239 ? -12.204 -3.366 -5.846 1.00 44.09 239 ILE A N 1
ATOM 1760 C CA . ILE A 1 239 ? -11.253 -2.258 -5.965 1.00 44.09 239 ILE A CA 1
ATOM 1761 C C . ILE A 1 239 ? -11.997 -0.934 -5.897 1.00 44.09 239 ILE A C 1
ATOM 1763 O O . ILE A 1 239 ? -12.810 -0.623 -6.761 1.00 44.09 239 ILE A O 1
ATOM 1767 N N . ALA A 1 240 ? -11.699 -0.150 -4.863 1.00 44.56 240 ALA A N 1
ATOM 1768 C CA . ALA A 1 240 ? -11.993 1.273 -4.834 1.00 44.56 240 ALA A CA 1
ATOM 1769 C C . ALA A 1 240 ? -10.707 2.002 -5.237 1.00 44.56 240 ALA A C 1
ATOM 1771 O O . ALA A 1 240 ? -9.738 2.012 -4.480 1.00 44.56 240 ALA A O 1
ATOM 1772 N N . ALA A 1 241 ? -10.673 2.547 -6.451 1.00 45.12 241 ALA A N 1
ATOM 1773 C CA . ALA A 1 241 ? -9.646 3.495 -6.862 1.00 45.12 241 ALA A CA 1
ATOM 1774 C C . ALA A 1 241 ? -10.226 4.907 -6.721 1.00 45.12 241 ALA A C 1
ATOM 1776 O O . ALA A 1 241 ? -11.296 5.187 -7.260 1.00 45.12 241 ALA A O 1
ATOM 1777 N N . VAL A 1 242 ? -9.546 5.784 -5.983 1.00 43.38 242 VAL A N 1
ATOM 1778 C CA . VAL A 1 242 ? -9.941 7.191 -5.801 1.00 43.38 242 VAL A CA 1
ATOM 1779 C C . VAL A 1 242 ? -8.751 8.042 -6.210 1.00 43.38 242 VAL A C 1
ATOM 1781 O O . VAL A 1 242 ? -7.853 8.180 -5.400 1.00 43.38 242 VAL A O 1
ATOM 1784 N N . GLY A 1 243 ? -8.687 8.572 -7.435 1.00 40.84 243 GLY A N 1
ATOM 1785 C CA . GLY A 1 243 ? -7.510 9.323 -7.895 1.00 40.84 243 GLY A CA 1
ATOM 1786 C C . GLY A 1 243 ? -7.767 10.325 -9.013 1.00 40.84 243 GLY A C 1
ATOM 1787 O O . GLY A 1 243 ? -8.871 10.399 -9.552 1.00 40.84 243 GLY A O 1
ATOM 1788 N N . THR A 1 244 ? -6.740 11.114 -9.331 1.00 48.16 244 THR A N 1
ATOM 1789 C CA . THR A 1 244 ? -6.754 12.104 -10.420 1.00 48.16 244 THR A CA 1
ATOM 1790 C C . THR A 1 244 ? -6.618 11.441 -11.795 1.00 48.16 244 THR A C 1
ATOM 1792 O O . THR A 1 244 ? -6.189 10.293 -11.916 1.00 48.16 244 THR A O 1
ATOM 1795 N N . GLU 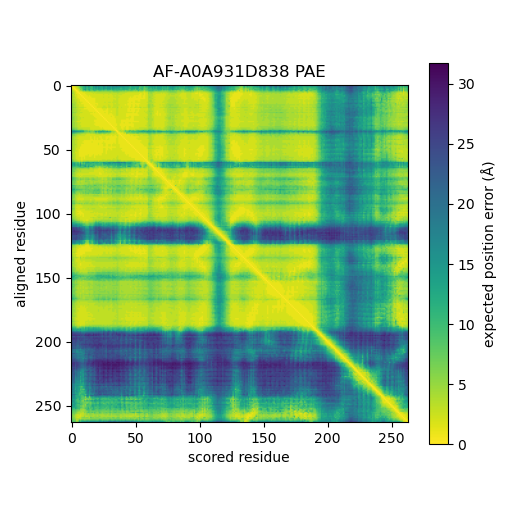A 1 245 ? -6.941 12.175 -12.864 1.00 45.44 245 GLU A N 1
ATOM 1796 C CA . GLU A 1 245 ? -6.821 11.683 -14.242 1.00 45.44 245 GLU A CA 1
ATOM 1797 C C . GLU A 1 245 ? -5.380 11.280 -14.600 1.00 45.44 245 GLU A C 1
ATOM 1799 O O . GLU A 1 245 ? -5.161 10.216 -15.178 1.00 45.44 245 GLU A O 1
ATOM 1804 N N . ALA A 1 246 ? -4.381 12.074 -14.203 1.00 51.44 246 ALA A N 1
ATOM 1805 C CA . ALA A 1 246 ? -2.970 11.766 -14.445 1.00 51.44 246 ALA A CA 1
ATOM 1806 C C . ALA A 1 246 ? -2.517 10.480 -13.731 1.00 51.44 246 ALA A C 1
ATOM 1808 O O . ALA A 1 246 ? -1.764 9.681 -14.287 1.00 51.44 246 ALA A O 1
ATOM 1809 N N . GLU A 1 247 ? -3.006 10.241 -12.514 1.00 52.91 247 GLU A N 1
ATOM 1810 C CA . GLU A 1 247 ? -2.702 9.020 -11.766 1.00 52.91 247 GLU A CA 1
ATOM 1811 C C . GLU A 1 247 ? -3.378 7.806 -12.407 1.00 52.91 247 GLU A C 1
ATOM 1813 O O . GLU A 1 247 ? -2.755 6.747 -12.520 1.00 52.91 247 GLU A O 1
ATOM 1818 N N . ALA A 1 248 ? -4.618 7.959 -12.885 1.00 55.91 248 ALA A N 1
ATOM 1819 C CA . ALA A 1 248 ? -5.333 6.909 -13.604 1.00 55.91 248 ALA A CA 1
ATOM 1820 C C . ALA A 1 248 ? -4.594 6.481 -14.885 1.00 55.91 248 ALA A C 1
ATOM 1822 O O . ALA A 1 248 ? -4.532 5.290 -15.185 1.00 55.91 248 ALA A O 1
ATOM 1823 N N . HIS A 1 249 ? -3.951 7.421 -15.589 1.00 55.72 249 HIS A N 1
ATOM 1824 C CA . HIS A 1 249 ? -3.122 7.126 -16.764 1.00 55.72 249 HIS A CA 1
ATOM 1825 C C . HIS A 1 249 ? -1.870 6.297 -16.441 1.00 55.72 249 HIS A C 1
ATOM 1827 O O . HIS A 1 249 ? -1.359 5.596 -17.314 1.00 55.72 249 HIS A O 1
ATOM 1833 N N . ALA A 1 250 ? -1.369 6.344 -15.204 1.00 57.12 250 ALA A N 1
ATOM 1834 C CA . ALA A 1 250 ? -0.194 5.580 -14.797 1.00 57.12 250 ALA A CA 1
ATOM 1835 C C . ALA A 1 250 ? -0.501 4.110 -14.472 1.00 57.12 250 ALA A C 1
ATOM 1837 O O . ALA A 1 250 ? 0.372 3.256 -14.651 1.00 57.12 250 ALA A O 1
ATOM 1838 N N . LEU A 1 251 ? -1.728 3.797 -14.030 1.00 59.72 251 LEU A N 1
ATOM 1839 C CA . LEU A 1 251 ? -2.133 2.454 -13.588 1.00 59.72 251 LEU A CA 1
ATOM 1840 C C . LEU A 1 251 ? -1.808 1.328 -14.592 1.00 59.72 251 LEU A C 1
ATOM 1842 O O . LEU A 1 251 ? -1.246 0.323 -14.157 1.00 59.72 251 LEU A O 1
ATOM 1846 N N . PRO A 1 252 ? -2.035 1.473 -15.916 1.00 61.03 252 PRO A N 1
ATOM 1847 C CA . PRO A 1 252 ? -1.738 0.413 -16.888 1.00 61.03 252 PRO A CA 1
ATOM 1848 C C . PRO A 1 252 ? -0.255 0.022 -16.974 1.00 61.03 252 PRO A C 1
ATOM 1850 O O . PRO A 1 252 ? 0.092 -1.070 -17.442 1.00 61.03 252 PRO A O 1
ATOM 1853 N N . SER A 1 253 ? 0.646 0.916 -16.555 1.00 62.34 253 SER A N 1
ATOM 1854 C CA . SER A 1 253 ? 2.092 0.674 -16.558 1.00 62.34 253 SER A CA 1
ATOM 1855 C C . SER A 1 253 ? 2.586 -0.064 -15.314 1.00 62.34 253 SER A C 1
ATOM 1857 O O . SER A 1 253 ? 3.657 -0.670 -15.352 1.00 62.34 253 SER A O 1
ATOM 1859 N N . LEU A 1 254 ? 1.793 -0.061 -14.241 1.00 65.06 254 LEU A N 1
ATOM 1860 C CA . LEU A 1 254 ? 2.147 -0.689 -12.979 1.00 65.06 254 LEU A CA 1
ATOM 1861 C C . LEU A 1 254 ? 1.906 -2.193 -13.034 1.00 65.06 254 LEU A C 1
ATOM 1863 O O . LEU A 1 254 ? 1.036 -2.692 -13.756 1.00 65.06 254 LEU A O 1
ATOM 1867 N N . ARG A 1 255 ? 2.702 -2.942 -12.276 1.00 74.69 255 ARG A N 1
ATOM 1868 C CA . ARG A 1 255 ? 2.516 -4.383 -12.111 1.00 74.69 255 ARG A CA 1
ATOM 1869 C C . ARG A 1 255 ? 2.336 -4.687 -10.642 1.00 74.69 255 ARG A C 1
ATOM 1871 O O . ARG A 1 255 ? 3.154 -4.277 -9.827 1.00 74.69 255 ARG A O 1
ATOM 1878 N N . ALA A 1 256 ? 1.253 -5.386 -10.329 1.00 70.00 256 ALA A N 1
ATOM 1879 C CA . ALA A 1 256 ? 0.961 -5.828 -8.981 1.00 70.00 256 ALA A CA 1
ATOM 1880 C C . ALA A 1 256 ? 1.179 -7.338 -8.865 1.00 70.00 256 ALA A C 1
ATOM 1882 O O . ALA A 1 256 ? 0.767 -8.098 -9.741 1.00 70.00 256 ALA A O 1
ATOM 1883 N N . GLY A 1 257 ? 1.824 -7.757 -7.782 1.00 66.88 257 GLY A N 1
ATOM 1884 C CA . GLY A 1 257 ? 1.847 -9.136 -7.319 1.00 66.88 257 GLY A CA 1
ATOM 1885 C C . GLY A 1 257 ? 0.850 -9.282 -6.178 1.00 66.88 257 GLY A C 1
ATOM 1886 O O . GLY A 1 257 ? 0.861 -8.478 -5.246 1.00 66.88 257 GLY A O 1
ATOM 1887 N N . VAL A 1 258 ? -0.013 -10.294 -6.245 1.00 72.56 258 VAL A N 1
ATOM 1888 C CA . VAL A 1 258 ? -0.947 -10.627 -5.165 1.00 72.56 258 VAL A CA 1
ATOM 1889 C C . VAL A 1 258 ? -0.823 -12.113 -4.872 1.00 72.56 258 VAL A C 1
ATOM 1891 O O . VAL A 1 258 ? -0.942 -12.943 -5.768 1.00 72.56 258 VAL A O 1
ATOM 1894 N N . VAL A 1 259 ? -0.571 -12.441 -3.612 1.00 71.06 259 VAL A N 1
ATOM 1895 C CA . VAL A 1 259 ? -0.538 -13.808 -3.095 1.00 71.06 259 VAL A CA 1
ATOM 1896 C C . VAL A 1 259 ? -1.649 -13.915 -2.070 1.00 71.06 259 VAL A C 1
ATOM 1898 O O . VAL A 1 259 ? -1.636 -13.182 -1.085 1.00 71.06 259 VAL A O 1
ATOM 1901 N N . LEU A 1 260 ? -2.601 -14.812 -2.311 1.00 77.25 260 LEU A N 1
ATOM 1902 C CA . LEU A 1 260 ? -3.687 -15.125 -1.391 1.00 77.25 260 LEU A CA 1
ATOM 1903 C C . LEU A 1 260 ? -3.794 -16.642 -1.271 1.00 77.25 260 LEU A C 1
ATOM 1905 O O . LEU A 1 260 ? -3.998 -17.331 -2.269 1.00 77.25 260 LEU A O 1
ATOM 1909 N N . SER A 1 261 ? -3.671 -17.164 -0.057 1.00 72.12 261 SER A N 1
ATOM 1910 C CA . SER A 1 261 ? -3.884 -18.583 0.219 1.00 72.12 261 SER A CA 1
ATOM 1911 C C . SER A 1 261 ? -4.570 -18.781 1.572 1.00 72.12 261 SER A C 1
ATOM 1913 O O . SER A 1 261 ? -4.551 -17.883 2.421 1.00 72.12 261 SER A O 1
ATOM 1915 N N . PRO A 1 262 ? -5.197 -19.946 1.808 1.00 73.06 262 PRO A N 1
ATOM 1916 C CA . PRO A 1 262 ? -5.463 -20.398 3.170 1.00 73.06 262 PRO A CA 1
ATOM 1917 C C . PRO A 1 262 ? -4.159 -20.402 3.985 1.00 73.06 262 PRO A C 1
ATOM 1919 O O . PRO A 1 262 ? -3.084 -20.614 3.409 1.00 73.06 262 PRO A O 1
ATOM 1922 N N . ASN A 1 263 ? -4.260 -20.119 5.284 1.00 68.81 263 ASN A N 1
ATOM 1923 C CA . ASN A 1 263 ? -3.166 -20.314 6.240 1.00 68.81 263 ASN A CA 1
ATOM 1924 C C . ASN A 1 263 ? -2.949 -21.799 6.562 1.00 68.81 263 ASN A C 1
ATOM 1926 O O . ASN A 1 263 ? 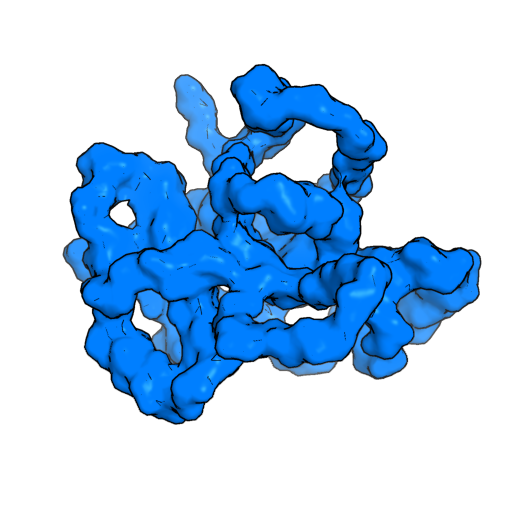-3.941 -22.563 6.495 1.00 68.81 263 ASN A O 1
#